Protein AF-A0A319EGL2-F1 (afdb_monomer_lite)

Organism: Aspergillus sclerotiicarbonarius (strain CBS 121057 / IBT 28362) (NCBI:txid1448318)

Structure (mmCIF, N/CA/C/O backbone):
data_AF-A0A319EGL2-F1
#
_entry.id   AF-A0A319EGL2-F1
#
loop_
_atom_site.group_PDB
_atom_site.id
_atom_site.type_symbol
_atom_site.label_atom_id
_atom_site.label_alt_id
_atom_site.label_comp_id
_atom_site.label_asym_id
_atom_site.label_entity_id
_atom_site.label_seq_id
_atom_site.pdbx_PDB_ins_code
_atom_site.Cartn_x
_atom_site.Cartn_y
_atom_site.Cartn_z
_atom_site.occupancy
_atom_site.B_iso_or_equiv
_atom_site.auth_seq_id
_atom_site.auth_comp_id
_atom_site.auth_asym_id
_atom_site.auth_atom_id
_atom_site.pdbx_PDB_model_num
ATOM 1 N N . MET A 1 1 ? 10.398 -60.959 14.772 1.00 33.94 1 MET A N 1
ATOM 2 C CA . MET A 1 1 ? 10.920 -59.575 14.802 1.00 33.94 1 MET A CA 1
ATOM 3 C C . MET A 1 1 ? 9.746 -58.640 14.529 1.00 33.94 1 MET A C 1
ATOM 5 O O . MET A 1 1 ? 9.179 -58.715 13.449 1.00 33.94 1 MET A O 1
ATOM 9 N N . ARG A 1 2 ? 9.284 -57.884 15.536 1.00 24.25 2 ARG A N 1
ATOM 10 C CA . ARG A 1 2 ? 8.195 -56.897 15.404 1.00 24.25 2 ARG A CA 1
ATOM 11 C C . ARG A 1 2 ? 8.783 -55.604 14.835 1.00 24.25 2 ARG A C 1
ATOM 13 O O . ARG A 1 2 ? 9.671 -55.041 15.464 1.00 24.25 2 ARG A O 1
ATOM 20 N N . PHE A 1 3 ? 8.282 -55.139 13.694 1.00 25.52 3 PHE A N 1
ATOM 21 C CA . PHE A 1 3 ? 8.515 -53.771 13.232 1.00 25.52 3 PHE A CA 1
ATOM 22 C C . PHE A 1 3 ? 7.457 -52.861 13.863 1.00 25.52 3 PHE A C 1
ATOM 24 O O . PHE A 1 3 ? 6.261 -53.028 13.631 1.00 25.52 3 PHE A O 1
ATOM 31 N N . LEU A 1 4 ? 7.908 -51.942 14.715 1.00 28.45 4 LEU A N 1
ATOM 32 C CA . LEU A 1 4 ? 7.110 -50.840 15.243 1.00 28.45 4 LEU A CA 1
ATOM 33 C C . LEU A 1 4 ? 6.986 -49.777 14.145 1.00 28.45 4 LEU A C 1
ATOM 35 O O . LEU A 1 4 ? 7.987 -49.204 13.721 1.00 28.45 4 LEU A O 1
ATOM 39 N N . PHE A 1 5 ? 5.762 -49.517 13.687 1.00 33.19 5 PHE A N 1
ATOM 40 C CA . PHE A 1 5 ? 5.456 -48.338 12.886 1.00 33.19 5 PHE A CA 1
ATOM 41 C C . PHE A 1 5 ? 5.464 -47.104 13.797 1.00 33.19 5 PHE A C 1
ATOM 43 O O . PHE A 1 5 ? 4.702 -47.023 14.760 1.00 33.19 5 PHE A O 1
ATOM 50 N N . ASN A 1 6 ? 6.326 -46.135 13.485 1.00 30.00 6 ASN A N 1
ATOM 51 C CA . ASN A 1 6 ? 6.310 -44.805 14.089 1.00 30.00 6 ASN A CA 1
ATOM 52 C C . ASN A 1 6 ? 5.008 -44.079 13.710 1.00 30.00 6 ASN A C 1
ATOM 54 O O . ASN A 1 6 ? 4.898 -43.502 12.631 1.00 30.00 6 ASN A O 1
ATOM 58 N N . HIS A 1 7 ? 4.030 -44.074 14.617 1.00 35.25 7 HIS A N 1
ATOM 59 C CA . HIS A 1 7 ? 2.759 -43.349 14.479 1.00 35.25 7 HIS A CA 1
ATOM 60 C C . HIS A 1 7 ? 2.811 -41.890 14.990 1.00 35.25 7 HIS A C 1
ATOM 62 O O . HIS A 1 7 ? 1.780 -41.226 15.089 1.00 35.25 7 HIS A O 1
ATOM 68 N N . HIS A 1 8 ? 3.989 -41.345 15.312 1.00 36.44 8 HIS A N 1
ATOM 69 C CA . HIS A 1 8 ? 4.094 -40.049 16.000 1.00 36.44 8 HIS A CA 1
ATOM 70 C C . HIS A 1 8 ? 4.098 -38.790 15.113 1.00 36.44 8 HIS A C 1
ATOM 72 O O . HIS A 1 8 ? 3.832 -37.709 15.629 1.00 36.44 8 HIS A O 1
ATOM 78 N N . SER A 1 9 ? 4.279 -38.886 13.791 1.00 41.06 9 SER A N 1
ATOM 79 C CA . SER A 1 9 ? 4.271 -37.692 12.915 1.00 41.06 9 SER A CA 1
ATOM 80 C C . SER A 1 9 ? 2.881 -37.262 12.416 1.00 41.06 9 SER A C 1
ATOM 82 O O . SER A 1 9 ? 2.727 -36.147 11.923 1.00 41.06 9 SER A O 1
ATOM 84 N N . SER A 1 10 ? 1.852 -38.107 12.556 1.00 42.75 10 SER A N 1
ATOM 85 C CA . SER A 1 10 ? 0.494 -37.809 12.065 1.00 42.75 10 SER A CA 1
ATOM 86 C C . SER A 1 10 ? -0.325 -36.959 13.043 1.00 42.75 10 SER A C 1
ATOM 88 O O . SER A 1 10 ? -1.085 -36.092 12.621 1.00 42.75 10 SER A O 1
ATOM 90 N N . HIS A 1 11 ? -0.170 -37.176 14.352 1.00 39.78 11 HIS A N 1
ATOM 91 C CA . HIS A 1 11 ? -0.970 -36.481 15.367 1.00 39.78 11 HIS A CA 1
ATOM 92 C C . HIS A 1 11 ? -0.535 -35.026 15.594 1.00 39.78 11 HIS A C 1
ATOM 94 O O . HIS A 1 11 ? -1.383 -34.180 15.862 1.00 39.78 11 HIS A O 1
ATOM 100 N N . HIS A 1 12 ? 0.757 -34.707 15.440 1.00 44.31 12 HIS A N 1
ATOM 101 C CA . HIS A 1 12 ? 1.245 -33.325 15.529 1.00 44.31 12 HIS A CA 1
ATOM 102 C C . HIS A 1 12 ? 0.768 -32.453 14.364 1.00 44.31 12 HIS A C 1
ATOM 104 O O . HIS A 1 12 ? 0.336 -31.330 14.597 1.00 44.31 12 HIS A O 1
ATOM 110 N N . ASN A 1 13 ? 0.761 -32.976 13.134 1.00 51.00 13 ASN A N 1
ATOM 111 C CA . ASN A 1 13 ? 0.233 -32.237 11.985 1.00 51.00 13 ASN A CA 1
ATOM 112 C C . ASN A 1 13 ? -1.286 -32.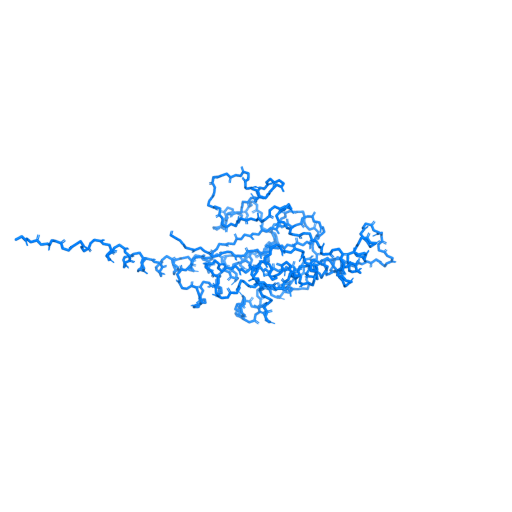029 12.076 1.00 51.00 13 ASN A C 1
ATOM 114 O O . ASN A 1 13 ? -1.765 -30.942 11.773 1.00 51.00 13 ASN A O 1
ATOM 118 N N . TYR A 1 14 ? -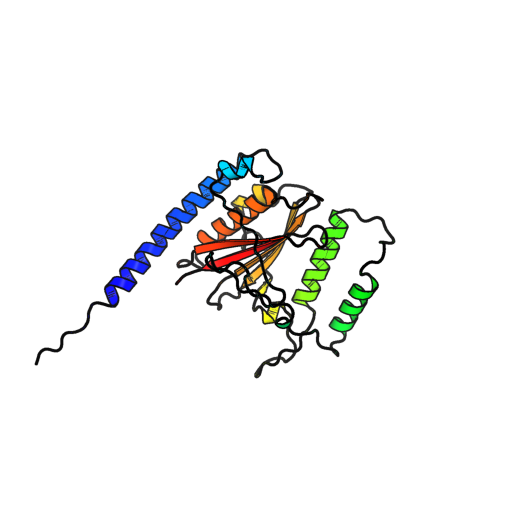2.034 -33.021 12.569 1.00 48.94 14 TYR A N 1
ATOM 119 C CA . TYR A 1 14 ? -3.488 -32.915 12.719 1.00 48.94 14 TYR A CA 1
ATOM 120 C C . TYR A 1 14 ? -3.904 -31.941 13.837 1.00 48.94 14 TYR A C 1
ATOM 122 O O . TYR A 1 14 ? -4.797 -31.119 13.652 1.00 48.94 14 TYR A O 1
ATOM 130 N N . ALA A 1 15 ? -3.219 -31.968 14.986 1.00 52.22 15 ALA A N 1
ATOM 131 C CA . ALA A 1 15 ? -3.468 -31.020 16.076 1.00 52.22 15 ALA A CA 1
ATOM 132 C C . ALA A 1 15 ? -3.125 -29.572 15.678 1.00 52.22 15 ALA A C 1
ATOM 134 O O . ALA A 1 15 ? -3.859 -28.650 16.025 1.00 52.22 15 ALA A O 1
ATOM 135 N N . ARG A 1 16 ? -2.050 -29.375 14.902 1.00 52.72 16 ARG A N 1
ATOM 136 C CA . ARG A 1 16 ? -1.651 -28.064 14.369 1.00 52.72 16 ARG A CA 1
ATOM 137 C C . ARG A 1 16 ? -2.665 -27.538 13.344 1.00 52.72 16 ARG A C 1
ATOM 139 O O . ARG A 1 16 ? -3.062 -26.383 13.419 1.00 52.72 16 ARG A O 1
ATOM 146 N N . GLN A 1 17 ? -3.172 -28.405 12.463 1.00 54.97 17 GLN A N 1
ATOM 147 C CA . GLN A 1 17 ? -4.228 -28.069 11.498 1.00 54.97 17 GLN A CA 1
ATOM 148 C C . GLN A 1 17 ? -5.568 -27.697 12.154 1.00 54.97 17 GLN A C 1
ATOM 150 O O . GLN A 1 17 ? -6.286 -26.866 11.610 1.00 54.97 17 GLN A O 1
ATOM 155 N N . LEU A 1 18 ? -5.897 -28.263 13.321 1.00 58.06 18 LEU A N 1
ATOM 156 C CA . LEU A 1 18 ? -7.094 -27.897 14.094 1.00 58.06 18 LEU A CA 1
ATOM 157 C C . LEU A 1 18 ? -6.925 -26.603 14.910 1.00 58.06 18 LEU A C 1
ATOM 159 O O . LEU A 1 18 ? -7.915 -25.934 15.199 1.00 58.06 18 LEU A O 1
ATOM 163 N N . GLN A 1 19 ? -5.691 -26.234 15.272 1.00 65.06 19 GLN A N 1
ATOM 164 C CA . GLN A 1 19 ? -5.402 -24.988 15.994 1.00 65.06 19 GLN A CA 1
ATOM 165 C C . GLN A 1 19 ? -5.474 -23.751 15.093 1.00 65.06 19 GLN A C 1
ATOM 167 O O . GLN A 1 19 ? -5.905 -22.699 15.556 1.00 65.06 19 GLN A O 1
ATOM 172 N N . ILE A 1 20 ? -5.104 -23.865 13.814 1.00 65.00 20 ILE A N 1
ATOM 173 C CA . ILE A 1 20 ? -5.068 -22.722 12.886 1.00 65.00 20 ILE A CA 1
ATOM 174 C C . ILE A 1 20 ? -6.451 -22.057 12.713 1.00 65.00 20 ILE A C 1
ATOM 176 O O . ILE A 1 20 ? -6.523 -20.840 12.884 1.00 65.00 20 ILE A O 1
ATOM 180 N N . PRO A 1 21 ? -7.563 -22.788 12.476 1.00 69.44 21 PRO A N 1
ATOM 181 C CA . PRO A 1 21 ? -8.900 -22.190 12.438 1.00 69.44 21 PRO A CA 1
ATOM 182 C C . PRO A 1 21 ? -9.284 -21.484 13.745 1.00 69.44 21 PRO A C 1
ATOM 184 O O . PRO A 1 21 ? -9.793 -20.372 13.717 1.00 69.44 21 PRO A O 1
ATOM 187 N N . GLN A 1 22 ? -8.962 -22.074 14.902 1.00 74.00 22 GLN A N 1
ATOM 188 C CA . GLN A 1 22 ? -9.278 -21.474 16.206 1.00 74.00 22 GLN A CA 1
ATOM 189 C C . GLN A 1 22 ? -8.488 -20.182 16.462 1.00 74.00 22 GLN A C 1
ATOM 191 O O . GLN A 1 22 ? -9.020 -19.218 17.016 1.00 74.00 22 GLN A O 1
ATOM 196 N N . VAL A 1 23 ? -7.214 -20.148 16.059 1.00 74.56 23 VAL A N 1
ATOM 197 C CA . VAL A 1 23 ? -6.380 -18.941 16.123 1.00 74.56 23 VAL A CA 1
ATOM 198 C C . VAL A 1 23 ? -6.919 -17.882 15.167 1.00 74.56 23 VAL A C 1
ATOM 200 O O . VAL A 1 23 ? -7.068 -16.730 15.570 1.00 74.56 23 VAL A O 1
ATOM 203 N N . ARG A 1 24 ? -7.273 -18.271 13.938 1.00 76.00 24 ARG A N 1
ATOM 204 C CA . ARG A 1 24 ? -7.859 -17.385 12.929 1.00 76.00 24 ARG A CA 1
ATOM 205 C C . ARG A 1 24 ? -9.143 -16.729 13.427 1.00 76.00 24 ARG A C 1
ATOM 207 O O . ARG A 1 24 ? -9.238 -15.509 13.366 1.00 76.00 24 ARG A O 1
ATOM 214 N N . ASP A 1 25 ? -10.076 -17.499 13.980 1.00 83.00 25 ASP A N 1
ATOM 215 C CA . ASP A 1 25 ? -11.341 -16.979 14.513 1.00 83.00 25 ASP A CA 1
ATOM 216 C C . ASP A 1 25 ? -11.106 -15.994 15.665 1.00 83.00 25 ASP A C 1
ATOM 218 O O . ASP A 1 25 ? -11.748 -14.945 15.753 1.00 83.00 25 ASP A O 1
ATOM 222 N N . LYS A 1 26 ? -10.136 -16.291 16.538 1.00 82.00 26 LYS A N 1
ATOM 223 C CA . LYS A 1 26 ? -9.755 -15.390 17.632 1.00 82.00 26 LYS A CA 1
ATOM 224 C C . LYS A 1 26 ? -9.146 -14.084 17.113 1.00 82.00 26 LYS A C 1
ATOM 226 O O . LYS A 1 26 ? -9.471 -13.019 17.638 1.00 82.00 26 LYS A O 1
ATOM 231 N N . VAL A 1 27 ? -8.280 -14.155 16.101 1.00 81.88 27 VAL A N 1
ATOM 232 C CA . VAL A 1 27 ? -7.685 -12.975 15.453 1.00 81.88 27 VAL A CA 1
ATOM 233 C C . VAL A 1 27 ? -8.768 -12.150 14.761 1.00 81.88 27 VAL A C 1
ATOM 235 O O . VAL A 1 27 ? -8.836 -10.947 14.985 1.00 81.88 27 VAL A O 1
ATOM 238 N N . LEU A 1 28 ? -9.657 -12.787 13.997 1.00 85.31 28 LEU A N 1
ATOM 239 C CA . LEU A 1 28 ? -10.793 -12.133 13.344 1.00 85.31 28 LEU A CA 1
ATOM 240 C C . LEU A 1 28 ? -11.686 -11.402 14.339 1.00 85.31 28 LEU A C 1
ATOM 242 O O . LEU A 1 28 ? -12.032 -10.243 14.119 1.00 85.31 28 LEU A O 1
ATOM 246 N N . LYS A 1 29 ? -12.026 -12.050 15.456 1.00 87.88 29 LYS A N 1
ATOM 247 C CA . LYS A 1 29 ? -12.799 -11.415 16.523 1.00 87.88 29 LYS A CA 1
ATOM 248 C C . LYS A 1 29 ? -12.088 -10.168 17.056 1.00 87.88 29 LYS A C 1
ATOM 250 O O . LYS A 1 29 ? -12.699 -9.108 17.126 1.00 87.88 29 LYS A O 1
ATOM 255 N N . SER A 1 30 ? -10.794 -10.277 17.360 1.00 86.06 30 SER A N 1
ATOM 256 C CA . SER A 1 30 ? -9.995 -9.148 17.851 1.00 86.06 30 SER A CA 1
ATOM 257 C C . SER A 1 30 ? -9.914 -8.002 16.838 1.00 86.06 30 SER A C 1
ATOM 259 O O . SER A 1 30 ? -9.957 -6.838 17.231 1.00 86.06 30 SER A O 1
ATOM 261 N N . LEU A 1 31 ? -9.786 -8.304 15.543 1.00 88.06 31 LEU A N 1
ATOM 262 C CA . LEU A 1 31 ? -9.725 -7.293 14.485 1.00 88.06 31 LEU A CA 1
ATOM 263 C C . LEU A 1 31 ? -11.058 -6.569 14.316 1.00 88.06 31 LEU A C 1
ATOM 265 O O . LEU A 1 31 ? -11.055 -5.346 14.217 1.00 88.06 31 LEU A O 1
ATOM 269 N N . ASN A 1 32 ? -12.177 -7.297 14.342 1.00 91.19 32 ASN A N 1
ATOM 270 C CA . ASN A 1 32 ? -13.513 -6.705 14.289 1.00 91.19 32 ASN A CA 1
ATOM 271 C C . ASN A 1 32 ? -13.774 -5.791 15.498 1.00 91.19 32 ASN A C 1
ATOM 273 O O . ASN A 1 32 ? -14.145 -4.635 15.321 1.00 91.19 32 ASN A O 1
ATOM 277 N N . GLU A 1 33 ? -13.466 -6.248 16.718 1.00 91.00 33 GLU A N 1
ATOM 278 C CA . GLU A 1 33 ? -13.575 -5.419 17.931 1.00 91.00 33 GLU A CA 1
ATOM 279 C C . GLU A 1 33 ? -12.703 -4.151 17.836 1.00 91.00 33 GLU A C 1
ATOM 281 O O . GLU A 1 33 ? -13.125 -3.056 18.208 1.00 91.00 33 GLU A O 1
ATOM 286 N N . THR A 1 34 ? -11.492 -4.276 17.286 1.00 89.44 34 THR A N 1
ATOM 287 C CA . THR A 1 34 ? -10.587 -3.137 17.067 1.00 89.44 34 THR A CA 1
ATOM 288 C C . THR A 1 34 ? -11.130 -2.171 16.017 1.00 89.44 34 THR A C 1
ATOM 290 O O . THR A 1 34 ? -11.031 -0.955 16.189 1.00 89.44 34 THR A O 1
ATOM 293 N N . PHE A 1 35 ? -11.713 -2.693 14.938 1.00 90.69 35 PHE A N 1
ATOM 294 C CA . PHE A 1 35 ? -12.330 -1.895 13.887 1.00 90.69 35 PHE A CA 1
ATOM 295 C C . PHE A 1 35 ? -13.491 -1.061 14.436 1.00 90.69 35 PHE A C 1
ATOM 297 O O . PHE A 1 35 ? -13.533 0.147 14.198 1.00 90.69 35 PHE A O 1
ATOM 304 N N . ASP A 1 36 ? -14.362 -1.654 15.253 1.00 91.31 36 ASP A N 1
ATOM 305 C CA . ASP A 1 36 ? -15.474 -0.947 15.897 1.00 91.31 36 ASP A CA 1
ATOM 306 C C . ASP A 1 36 ? -14.985 0.183 16.820 1.00 91.31 36 ASP A C 1
ATOM 308 O O . ASP A 1 36 ? -15.498 1.308 16.773 1.00 91.31 36 ASP A O 1
ATOM 312 N N . LEU A 1 37 ? -13.934 -0.069 17.610 1.00 89.38 37 LEU A N 1
ATOM 313 C CA . LEU A 1 37 ? -13.305 0.957 18.450 1.00 89.38 37 LEU A CA 1
ATOM 314 C C . LEU A 1 37 ? -12.757 2.117 17.607 1.00 89.38 37 LEU A C 1
ATOM 316 O O . LEU A 1 37 ? -13.033 3.286 17.892 1.00 89.38 37 LEU A O 1
ATOM 320 N N . VAL A 1 38 ? -12.040 1.804 16.529 1.00 88.00 38 VAL A N 1
ATOM 321 C CA . VAL A 1 38 ? -11.497 2.775 15.568 1.00 88.00 38 VAL A CA 1
ATOM 322 C C . VAL A 1 38 ? -12.604 3.578 14.865 1.00 88.00 38 VAL A C 1
ATOM 324 O O . VAL A 1 38 ? -12.431 4.768 14.577 1.00 88.00 38 VAL A O 1
ATOM 327 N N . MET A 1 39 ? -13.757 2.966 14.598 1.00 88.81 39 MET A N 1
ATOM 328 C CA . MET A 1 39 ? -14.923 3.642 14.024 1.00 88.81 39 MET A CA 1
ATOM 329 C C . MET A 1 39 ? -15.603 4.589 15.018 1.00 88.81 39 MET A C 1
ATOM 331 O O . MET A 1 39 ? -16.119 5.629 14.607 1.00 88.81 39 MET A O 1
ATOM 335 N N . SER A 1 40 ? -15.561 4.276 16.316 1.00 87.44 40 SER A N 1
ATOM 336 C CA . SER A 1 40 ? -16.095 5.142 17.378 1.00 87.44 40 SER A CA 1
ATOM 337 C C . SER A 1 40 ? -15.213 6.361 17.690 1.00 87.44 40 SER A C 1
ATOM 339 O O . SER A 1 40 ? -15.693 7.358 18.238 1.00 87.44 40 SER A O 1
ATOM 341 N N . CYS A 1 41 ? -13.930 6.300 17.321 1.00 84.25 41 CYS A N 1
ATOM 342 C CA . CYS A 1 41 ? -12.974 7.383 17.514 1.00 84.25 41 CYS A CA 1
ATOM 343 C C . CYS A 1 41 ? -13.298 8.583 16.605 1.00 84.25 41 CYS A C 1
ATOM 345 O O . CYS A 1 41 ? -13.571 8.435 15.408 1.00 84.25 41 CYS A O 1
ATOM 347 N N . LYS A 1 42 ? -13.270 9.784 17.195 1.00 81.25 42 LYS A N 1
ATOM 348 C CA . LYS A 1 42 ? -13.554 11.057 16.509 1.00 81.25 42 LYS A CA 1
ATOM 349 C C . LYS A 1 42 ? -12.297 11.779 16.029 1.00 81.25 42 LYS A C 1
ATOM 351 O O . LYS A 1 42 ? -12.421 12.764 15.305 1.00 81.25 42 LYS A O 1
ATOM 356 N N . ASP A 1 43 ? -11.127 11.317 16.449 1.00 82.12 43 ASP A N 1
ATOM 357 C CA . ASP A 1 43 ? -9.859 11.924 16.079 1.00 82.12 43 ASP A CA 1
ATOM 358 C C . ASP A 1 43 ? -9.540 11.668 14.600 1.00 82.12 43 ASP A C 1
ATOM 360 O O . ASP A 1 43 ? -10.020 10.716 13.980 1.00 82.12 43 ASP A O 1
ATOM 364 N N . VAL A 1 44 ? -8.754 12.567 14.012 1.00 79.50 44 VAL A N 1
ATOM 365 C CA . VAL A 1 44 ? -8.348 12.483 12.599 1.00 79.50 44 VAL A CA 1
ATOM 366 C C . VAL A 1 44 ? -7.091 11.624 12.453 1.00 79.50 44 VAL A C 1
ATOM 368 O O . VAL A 1 44 ? -6.980 10.833 11.513 1.00 79.50 44 VAL A O 1
ATOM 371 N N . CYS A 1 45 ? -6.191 11.729 13.427 1.00 78.62 45 CYS A N 1
ATOM 372 C CA . CYS A 1 45 ? -4.904 11.051 13.468 1.00 78.62 45 CYS A CA 1
ATOM 373 C C . CYS A 1 45 ? -4.880 10.035 14.607 1.00 78.62 45 CYS A C 1
ATOM 375 O O . CYS A 1 45 ? -5.506 10.227 15.646 1.00 78.62 45 CYS A O 1
ATOM 377 N N . PHE A 1 46 ? -4.089 8.992 14.425 1.00 76.62 46 PHE A N 1
ATOM 378 C CA . PHE A 1 46 ? -3.741 8.023 15.442 1.00 76.62 46 PHE A CA 1
ATOM 379 C C . PHE A 1 46 ? -2.479 8.510 16.176 1.00 76.62 46 PHE A C 1
ATOM 381 O O . PHE A 1 46 ? -1.414 8.649 15.573 1.00 76.62 46 PHE A O 1
ATOM 388 N N . ASP A 1 47 ? -2.595 8.815 17.470 1.00 73.62 47 ASP A N 1
ATOM 389 C CA . ASP A 1 47 ? -1.508 9.368 18.288 1.00 73.62 47 ASP A CA 1
ATOM 390 C C . ASP A 1 47 ? -1.229 8.541 19.556 1.00 73.62 47 ASP A C 1
ATOM 392 O O . ASP A 1 47 ? -1.861 7.516 19.811 1.00 73.62 47 ASP A O 1
ATOM 396 N N . THR A 1 48 ? -0.270 8.981 20.378 1.00 63.69 48 THR A N 1
ATOM 397 C CA . THR A 1 48 ? 0.131 8.292 21.617 1.00 63.69 48 THR A CA 1
ATOM 398 C C . THR A 1 48 ? -0.979 8.175 22.667 1.00 63.69 48 THR A C 1
ATOM 400 O O . THR A 1 48 ? -0.947 7.230 23.452 1.00 63.69 48 THR A O 1
ATOM 403 N N . LYS A 1 49 ? -1.965 9.083 22.692 1.00 67.06 49 LYS A N 1
ATOM 404 C CA . LYS A 1 49 ? -3.101 9.024 23.630 1.00 67.06 49 LYS A CA 1
ATOM 405 C C . LYS A 1 49 ? -4.147 8.010 23.181 1.00 67.06 49 LYS A C 1
ATOM 407 O O . LYS A 1 49 ? -4.768 7.354 24.010 1.00 67.06 49 LYS A O 1
ATOM 412 N N . ILE A 1 50 ? -4.336 7.880 21.873 1.00 64.88 50 ILE A N 1
ATOM 413 C CA . ILE A 1 50 ? -5.225 6.883 21.271 1.00 64.88 50 ILE A CA 1
ATOM 414 C C . ILE A 1 50 ? -4.581 5.488 21.336 1.00 64.88 50 ILE A C 1
ATOM 416 O O . ILE A 1 50 ? -5.258 4.510 21.658 1.00 64.88 50 ILE A O 1
ATOM 420 N N . ASN A 1 51 ? -3.261 5.414 21.131 1.00 64.50 51 ASN A N 1
ATOM 421 C CA . ASN A 1 51 ? -2.447 4.195 21.203 1.00 64.50 51 ASN A CA 1
ATOM 422 C C . ASN A 1 51 ? -2.633 3.413 22.509 1.00 64.50 51 ASN A C 1
ATOM 424 O O . ASN A 1 51 ? -2.616 2.190 22.494 1.00 64.50 51 ASN A O 1
ATOM 428 N N . SER A 1 52 ? -2.821 4.088 23.650 1.00 66.62 52 SER A N 1
ATOM 429 C CA . SER A 1 52 ? -2.979 3.385 24.932 1.00 66.62 52 SER A CA 1
ATOM 430 C C . SER A 1 52 ? -4.308 2.636 25.060 1.00 66.62 52 SER A C 1
ATOM 432 O O . SER A 1 52 ? -4.416 1.740 25.892 1.00 66.62 52 SER A O 1
ATOM 434 N N . ASN A 1 53 ? -5.317 3.013 24.269 1.00 73.31 53 ASN A N 1
ATOM 435 C CA . ASN A 1 53 ? -6.671 2.464 24.356 1.00 73.31 53 ASN A CA 1
ATOM 436 C C . ASN A 1 53 ? -6.993 1.482 23.226 1.00 73.31 53 ASN A C 1
ATOM 438 O O . ASN A 1 53 ? -7.957 0.725 23.338 1.00 73.31 53 ASN A O 1
ATOM 442 N N . LEU A 1 54 ? -6.218 1.500 22.140 1.00 77.75 54 LEU A N 1
ATOM 443 C CA . LEU A 1 54 ? -6.389 0.586 21.019 1.00 77.75 54 LEU A CA 1
ATOM 444 C C . LEU A 1 54 ? -5.380 -0.564 21.120 1.00 77.75 54 LEU A C 1
ATOM 446 O O . LEU A 1 54 ? -4.213 -0.327 21.419 1.00 77.75 54 LEU A O 1
ATOM 450 N N . PRO A 1 55 ? -5.779 -1.815 20.830 1.00 77.38 55 PRO A N 1
ATOM 451 C CA . PRO A 1 55 ? -4.875 -2.966 20.820 1.00 77.38 55 PRO A CA 1
ATOM 452 C C . PRO A 1 55 ? -4.004 -2.993 19.547 1.00 77.38 55 PRO A C 1
ATOM 454 O O . PRO A 1 55 ? -3.793 -4.041 18.943 1.00 77.38 55 PRO A O 1
ATOM 457 N N . ILE A 1 56 ? -3.526 -1.828 19.110 1.00 74.00 56 ILE A N 1
ATOM 458 C CA . ILE A 1 56 ? -2.714 -1.645 17.911 1.00 74.00 56 ILE A CA 1
ATOM 459 C C . ILE A 1 56 ? -1.329 -1.206 18.362 1.00 74.00 56 ILE A C 1
ATOM 461 O O . ILE A 1 56 ? -1.184 -0.264 19.135 1.00 74.00 56 ILE A O 1
ATOM 465 N N . LYS A 1 57 ? -0.305 -1.891 17.859 1.00 73.44 57 LYS A N 1
ATOM 466 C CA . LYS A 1 57 ? 1.090 -1.521 18.068 1.00 73.44 57 LYS A CA 1
ATOM 467 C C . LYS A 1 57 ? 1.690 -1.137 16.723 1.00 73.44 57 LYS A C 1
ATOM 469 O O . LYS A 1 57 ? 1.765 -1.975 15.830 1.00 73.44 57 LYS A O 1
ATOM 474 N N . CYS A 1 58 ? 2.108 0.117 16.597 1.00 70.69 58 CYS A N 1
ATOM 475 C CA . CYS A 1 58 ? 2.825 0.605 15.424 1.00 70.69 58 CYS A CA 1
ATOM 476 C C . CYS A 1 58 ? 4.323 0.643 15.730 1.00 70.69 58 CYS A C 1
ATOM 478 O O . CYS A 1 58 ? 4.733 1.200 16.749 1.00 70.69 58 CYS A O 1
ATOM 480 N N . GLU A 1 59 ? 5.129 0.059 14.851 1.00 68.88 59 GLU A N 1
ATOM 481 C CA . GLU A 1 59 ? 6.587 0.049 14.955 1.00 68.88 59 GLU A CA 1
ATOM 482 C C . GLU A 1 59 ? 7.183 0.612 13.667 1.00 68.88 59 GLU A C 1
ATOM 484 O O . GLU A 1 59 ? 6.685 0.348 12.571 1.00 68.88 59 GLU A O 1
ATOM 489 N N . GLU A 1 60 ? 8.232 1.421 13.800 1.00 69.88 60 GLU A N 1
ATOM 490 C CA . GLU A 1 60 ? 8.938 1.965 12.646 1.00 69.88 60 GLU A CA 1
ATOM 491 C C . GLU A 1 60 ? 9.769 0.863 11.982 1.00 69.88 60 GLU A C 1
ATOM 493 O O . GLU A 1 60 ? 10.610 0.225 12.619 1.00 69.88 60 GLU A O 1
ATOM 498 N N . LEU A 1 61 ? 9.558 0.658 10.681 1.00 69.94 61 LEU A N 1
ATOM 499 C CA . LEU A 1 61 ? 10.371 -0.256 9.891 1.00 69.94 61 LEU A CA 1
ATOM 500 C C . LEU A 1 61 ? 11.707 0.410 9.540 1.00 69.94 61 LEU A C 1
ATOM 502 O O . LEU A 1 61 ? 11.786 1.219 8.612 1.00 69.94 61 LEU A O 1
ATOM 506 N N . ARG A 1 62 ? 12.770 0.043 10.259 1.00 73.38 62 ARG A N 1
ATOM 507 C CA . ARG A 1 62 ? 14.125 0.555 10.019 1.00 73.38 62 ARG A CA 1
ATOM 508 C C . ARG A 1 62 ? 14.921 -0.391 9.130 1.00 73.38 62 ARG A C 1
ATOM 510 O O . ARG A 1 62 ? 15.165 -1.546 9.478 1.00 73.38 62 ARG A O 1
ATOM 517 N N . MET A 1 63 ? 15.365 0.131 7.992 1.00 72.38 63 MET A N 1
ATOM 518 C CA . MET A 1 63 ? 16.116 -0.621 6.991 1.00 72.38 63 MET A CA 1
ATOM 519 C C . MET A 1 63 ? 17.463 0.027 6.694 1.00 72.38 63 MET A C 1
ATOM 521 O O . MET A 1 63 ? 17.582 1.252 6.660 1.00 72.38 63 MET A O 1
ATOM 525 N N . SER A 1 64 ? 18.472 -0.792 6.421 1.00 76.25 64 SER A N 1
ATOM 526 C CA . SER A 1 64 ? 19.736 -0.339 5.852 1.00 76.25 64 SER A CA 1
ATOM 527 C C . SER A 1 64 ? 19.593 -0.041 4.351 1.00 76.25 64 SER A C 1
ATOM 529 O O . SER A 1 64 ? 18.666 -0.534 3.701 1.00 76.25 64 SER A O 1
ATOM 531 N N . PRO A 1 65 ? 20.526 0.727 3.752 1.00 71.06 65 PRO A N 1
ATOM 532 C CA . PRO A 1 65 ? 20.487 1.062 2.322 1.00 71.06 65 PRO A CA 1
ATOM 533 C C . PRO A 1 65 ? 20.427 -0.155 1.382 1.00 71.06 65 PRO A C 1
ATOM 535 O O . PRO A 1 65 ? 19.809 -0.101 0.323 1.00 71.06 65 PRO A O 1
ATOM 538 N N . ASN A 1 66 ? 21.025 -1.274 1.795 1.00 72.06 66 ASN A N 1
ATOM 539 C CA . ASN A 1 66 ? 21.029 -2.543 1.061 1.00 72.06 66 ASN A CA 1
ATOM 540 C C . ASN A 1 66 ? 19.747 -3.385 1.257 1.00 72.06 66 ASN A C 1
ATOM 542 O O . ASN A 1 66 ? 19.684 -4.507 0.766 1.00 72.06 66 ASN A O 1
ATOM 546 N N . GLY A 1 67 ? 18.735 -2.871 1.965 1.00 68.44 67 GLY A N 1
ATOM 547 C CA . GLY A 1 67 ? 17.438 -3.530 2.145 1.00 68.44 67 GLY A CA 1
ATOM 548 C C . GLY A 1 67 ? 17.315 -4.425 3.379 1.00 68.44 67 GLY A C 1
ATOM 549 O O . GLY A 1 67 ? 16.234 -4.937 3.641 1.00 68.44 67 GLY A O 1
ATOM 550 N N . SER A 1 68 ? 18.377 -4.606 4.166 1.00 75.50 68 SER A N 1
ATOM 551 C CA . SER A 1 68 ? 18.320 -5.444 5.370 1.00 75.50 68 SER A CA 1
ATOM 552 C C . SER A 1 68 ? 17.630 -4.736 6.544 1.00 75.50 68 SER A C 1
ATOM 554 O O . SER A 1 68 ? 17.687 -3.515 6.683 1.00 75.50 68 SER A O 1
ATOM 556 N N . HIS A 1 69 ? 16.988 -5.505 7.424 1.00 73.31 69 HIS A N 1
ATOM 557 C CA . HIS A 1 69 ? 16.375 -4.979 8.649 1.00 73.31 69 HIS A CA 1
ATOM 558 C C . HIS A 1 69 ? 17.450 -4.580 9.660 1.00 73.31 69 HIS A C 1
ATOM 560 O O . HIS A 1 69 ? 18.358 -5.362 9.941 1.00 73.31 69 HIS A O 1
ATOM 566 N N . LEU A 1 70 ? 17.343 -3.373 10.220 1.00 74.94 70 LEU A N 1
ATOM 567 C CA . LEU A 1 70 ? 18.266 -2.894 11.257 1.00 74.94 70 LEU A CA 1
ATOM 568 C C . LEU A 1 70 ? 17.902 -3.417 12.652 1.00 74.94 70 LEU A C 1
ATOM 570 O O . LEU A 1 70 ? 18.775 -3.517 13.512 1.00 74.94 70 LEU A O 1
ATOM 574 N N . ASP A 1 71 ? 16.636 -3.782 12.859 1.00 72.81 71 ASP A N 1
ATOM 575 C CA . ASP A 1 71 ? 16.128 -4.306 14.123 1.00 72.81 71 ASP A CA 1
ATOM 576 C C . ASP A 1 71 ? 15.865 -5.816 14.024 1.00 72.81 71 ASP A C 1
ATOM 578 O O . ASP A 1 71 ? 14.874 -6.235 13.427 1.00 72.81 71 ASP A O 1
ATOM 582 N N . PRO A 1 72 ? 16.711 -6.668 14.627 1.00 57.19 72 PRO A N 1
ATOM 583 C CA . PRO A 1 72 ? 16.548 -8.120 14.560 1.00 57.19 72 PRO A CA 1
ATOM 584 C C . PRO A 1 72 ? 15.479 -8.671 15.521 1.00 57.19 72 PRO A C 1
ATOM 586 O O . PRO A 1 72 ? 15.228 -9.873 15.529 1.00 57.19 72 PRO A O 1
ATOM 589 N N . SER A 1 73 ? 14.881 -7.835 16.381 1.00 51.88 73 SER A N 1
ATOM 590 C CA . SER A 1 73 ? 14.068 -8.284 17.524 1.00 51.88 73 SER A CA 1
ATOM 591 C C . SER A 1 73 ? 12.568 -8.425 17.253 1.00 51.88 73 SER A C 1
ATOM 593 O O . SER A 1 73 ? 11.790 -8.543 18.199 1.00 51.88 73 SER A O 1
ATOM 595 N N . LEU A 1 74 ? 12.139 -8.415 15.996 1.00 56.84 74 LEU A N 1
ATOM 596 C CA . LEU A 1 74 ? 10.738 -8.588 15.624 1.00 56.84 74 LEU A CA 1
ATOM 597 C C . LEU A 1 74 ? 10.633 -9.668 14.550 1.00 56.84 74 LEU A C 1
ATOM 599 O O . LEU A 1 74 ? 11.564 -9.834 13.761 1.00 56.84 74 LEU A O 1
ATOM 603 N N . PRO A 1 75 ? 9.534 -10.436 14.506 1.00 56.72 75 PRO A N 1
ATOM 604 C CA . PRO A 1 75 ? 9.302 -11.326 13.381 1.00 56.72 75 PRO A CA 1
ATOM 605 C C . PRO A 1 75 ? 9.335 -10.518 12.073 1.00 56.72 75 PRO A C 1
ATOM 607 O O . PRO A 1 75 ? 8.555 -9.590 11.873 1.00 56.72 75 PRO A O 1
ATOM 610 N N . ILE A 1 76 ? 10.289 -10.855 11.202 1.00 56.53 76 ILE A N 1
ATOM 611 C CA . ILE A 1 76 ? 10.464 -10.218 9.897 1.00 56.53 76 ILE A CA 1
ATOM 612 C C . ILE A 1 76 ? 9.407 -10.789 8.954 1.00 56.53 76 ILE A C 1
ATOM 614 O O . ILE A 1 76 ? 9.465 -11.948 8.547 1.00 56.53 76 ILE A O 1
ATOM 618 N N . PHE A 1 77 ? 8.424 -9.958 8.631 1.00 57.56 77 PHE A N 1
ATOM 619 C CA . PHE A 1 77 ? 7.268 -10.317 7.811 1.00 57.56 77 PHE A CA 1
ATOM 620 C C . PHE A 1 77 ? 7.461 -9.960 6.327 1.00 57.56 77 PHE A C 1
ATOM 622 O O . PHE A 1 77 ? 6.835 -10.507 5.427 1.00 57.56 77 PHE A O 1
ATOM 629 N N . PHE A 1 78 ? 8.371 -9.051 6.030 1.00 62.22 78 PHE A N 1
ATOM 630 C CA . PHE A 1 78 ? 8.615 -8.597 4.674 1.00 62.22 78 PHE A CA 1
ATOM 631 C C . PHE A 1 78 ? 10.114 -8.444 4.487 1.00 62.22 78 PHE A C 1
ATOM 633 O O . PHE A 1 78 ? 10.760 -7.826 5.327 1.00 62.22 78 PHE A O 1
ATOM 640 N N . ASP A 1 79 ? 10.661 -9.015 3.416 1.00 65.44 79 ASP A N 1
ATOM 641 C CA . ASP A 1 79 ? 12.082 -8.908 3.078 1.00 65.44 79 ASP A CA 1
ATOM 642 C C . ASP A 1 79 ? 12.227 -8.078 1.793 1.00 65.44 79 ASP A C 1
ATOM 644 O O . ASP A 1 79 ? 12.122 -8.612 0.683 1.00 65.44 79 ASP A O 1
ATOM 648 N N . PRO A 1 80 ? 12.312 -6.745 1.916 1.00 68.56 80 PRO A N 1
ATOM 649 C CA . PRO A 1 80 ? 12.398 -5.858 0.768 1.00 68.56 80 PRO A CA 1
ATOM 650 C C . PRO A 1 80 ? 13.685 -6.080 -0.019 1.00 68.56 80 PRO A C 1
ATOM 652 O O . PRO A 1 80 ? 14.778 -6.167 0.535 1.00 68.56 80 PRO A O 1
ATOM 655 N N . LEU A 1 81 ? 13.564 -6.026 -1.343 1.00 66.88 81 LEU A N 1
ATOM 656 C CA . LEU A 1 81 ? 14.723 -5.862 -2.208 1.00 66.88 81 LEU A CA 1
ATOM 657 C C . LEU A 1 81 ? 15.330 -4.479 -1.927 1.00 66.88 81 LEU A C 1
ATOM 659 O O . LEU A 1 81 ? 14.657 -3.457 -2.083 1.00 66.88 81 LEU A O 1
ATOM 663 N N . GLY A 1 82 ? 16.587 -4.442 -1.475 1.00 69.25 82 GLY A N 1
ATOM 664 C CA . GLY A 1 82 ? 17.359 -3.201 -1.397 1.00 69.25 82 GLY A CA 1
ATOM 665 C C . GLY A 1 82 ? 17.460 -2.518 -2.761 1.00 69.25 82 GLY A C 1
ATOM 666 O O . GLY A 1 82 ? 17.165 -3.134 -3.784 1.00 69.25 82 GLY A O 1
ATOM 667 N N . ALA A 1 83 ? 17.907 -1.259 -2.795 1.00 72.94 83 ALA A N 1
ATOM 668 C CA . ALA A 1 83 ? 18.002 -0.502 -4.049 1.00 72.94 83 ALA A CA 1
ATOM 669 C C . ALA A 1 83 ? 18.829 -1.242 -5.119 1.00 72.94 83 ALA A C 1
ATOM 671 O O . ALA A 1 83 ? 18.408 -1.327 -6.269 1.00 72.94 83 ALA A O 1
ATOM 672 N N . ASP A 1 84 ? 19.933 -1.872 -4.711 1.00 75.12 84 ASP A N 1
ATOM 673 C CA . ASP A 1 84 ? 20.804 -2.671 -5.585 1.00 75.12 84 ASP A CA 1
ATOM 674 C C . ASP A 1 84 ? 20.146 -3.972 -6.080 1.00 75.12 84 ASP A C 1
ATOM 676 O O . ASP 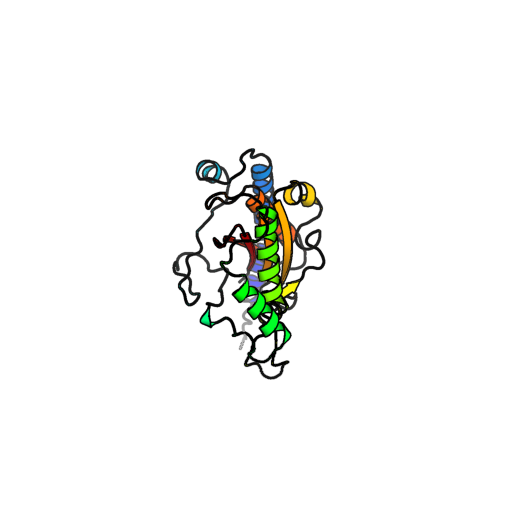A 1 84 ? 20.561 -4.551 -7.082 1.00 75.12 84 ASP A O 1
ATOM 680 N N . GLY A 1 85 ? 19.121 -4.447 -5.368 1.00 76.00 85 GLY A N 1
ATOM 681 C CA . GLY A 1 85 ? 18.331 -5.620 -5.733 1.00 76.00 85 GLY A CA 1
ATOM 682 C C . GLY A 1 85 ? 17.211 -5.315 -6.727 1.00 76.00 85 GLY A C 1
ATOM 683 O O . GLY A 1 85 ? 16.576 -6.247 -7.217 1.00 76.00 85 GLY A O 1
ATOM 684 N N . VAL A 1 86 ? 16.950 -4.037 -7.030 1.00 81.00 86 VAL A N 1
ATOM 685 C CA . VAL A 1 86 ? 15.973 -3.627 -8.042 1.00 81.00 86 VAL A CA 1
ATOM 686 C C . VAL A 1 86 ? 16.659 -3.622 -9.409 1.00 81.00 86 VAL A C 1
ATOM 688 O O . VAL A 1 86 ? 17.556 -2.806 -9.631 1.00 81.00 86 VAL A O 1
ATOM 691 N N . PRO A 1 87 ? 16.242 -4.476 -10.363 1.00 84.88 87 PRO A N 1
ATOM 692 C CA . PRO A 1 87 ? 16.900 -4.524 -11.660 1.00 84.88 87 PRO A CA 1
ATOM 693 C C . PRO A 1 87 ? 16.796 -3.175 -12.401 1.00 84.88 87 PRO A C 1
ATOM 695 O O . PRO A 1 87 ? 15.753 -2.497 -12.333 1.00 84.88 87 PRO A O 1
ATOM 698 N N . PRO A 1 88 ? 17.860 -2.748 -13.105 1.00 85.31 88 PRO A N 1
ATOM 699 C CA . PRO A 1 88 ? 17.893 -1.441 -13.742 1.00 85.31 88 PRO A CA 1
ATOM 700 C C . PRO A 1 88 ? 16.897 -1.365 -14.911 1.00 85.31 88 PRO A C 1
ATOM 702 O O . PRO A 1 88 ? 16.572 -2.390 -15.523 1.00 85.31 88 PRO A O 1
ATOM 705 N N . PRO A 1 89 ? 16.388 -0.164 -15.245 1.00 87.25 89 PRO A N 1
ATOM 706 C CA . PRO A 1 89 ? 15.616 0.031 -16.465 1.00 87.25 89 PRO A CA 1
ATOM 707 C C . PRO A 1 89 ? 16.419 -0.380 -17.702 1.00 87.25 89 PRO A C 1
ATOM 709 O O . PRO A 1 89 ? 17.614 -0.099 -17.790 1.00 87.25 89 PRO A O 1
ATOM 712 N N . HIS A 1 90 ? 15.767 -1.020 -18.673 1.00 85.62 90 HIS A N 1
ATOM 713 C CA . HIS A 1 90 ? 16.442 -1.454 -19.890 1.00 85.62 90 HIS A CA 1
ATOM 714 C C . HIS A 1 90 ? 16.866 -0.236 -20.740 1.00 85.62 90 HIS A C 1
ATOM 716 O O . HIS A 1 90 ? 16.005 0.573 -21.111 1.00 85.62 90 HIS A O 1
ATOM 722 N N . PRO A 1 91 ? 18.163 -0.086 -21.085 1.00 81.50 91 PRO A N 1
ATOM 723 C CA . PRO A 1 91 ? 18.691 1.117 -21.740 1.00 81.50 91 PRO A CA 1
ATOM 724 C C . PRO A 1 91 ? 18.112 1.418 -23.128 1.00 81.50 91 PRO A C 1
ATOM 726 O O . PRO A 1 91 ? 18.162 2.564 -23.562 1.00 81.50 91 PRO A O 1
ATOM 729 N N . THR A 1 92 ? 17.571 0.424 -23.836 1.00 83.44 92 THR A N 1
ATOM 730 C CA . THR A 1 92 ? 17.107 0.582 -25.228 1.00 83.44 92 THR A CA 1
ATOM 731 C C . THR A 1 92 ? 15.600 0.432 -25.404 1.00 83.44 92 THR A C 1
ATOM 733 O O . THR A 1 92 ? 15.110 0.518 -26.526 1.00 83.44 92 THR A O 1
ATOM 736 N N . HIS A 1 93 ? 14.843 0.215 -24.325 1.00 87.12 93 HIS A N 1
ATOM 737 C CA . HIS A 1 93 ? 13.386 0.156 -24.422 1.00 87.12 93 HIS A CA 1
ATOM 738 C C . HIS A 1 93 ? 12.814 1.569 -24.583 1.00 87.12 93 HIS A C 1
ATOM 740 O O . HIS A 1 93 ? 12.784 2.332 -23.618 1.00 87.12 93 HIS A O 1
ATOM 746 N N . THR A 1 94 ? 12.366 1.908 -25.796 1.00 88.50 94 THR A N 1
ATOM 747 C CA . THR A 1 94 ? 11.934 3.261 -26.189 1.00 88.50 94 THR A CA 1
ATOM 748 C C . THR A 1 94 ? 10.953 3.883 -25.199 1.00 88.50 94 THR A C 1
ATOM 750 O O . THR A 1 94 ? 11.260 4.923 -24.628 1.00 88.50 94 THR A O 1
ATOM 753 N N . GLU A 1 95 ? 9.844 3.202 -24.904 1.00 88.19 95 GLU A N 1
ATOM 754 C CA . GLU A 1 95 ? 8.802 3.705 -23.995 1.00 88.19 95 GLU A CA 1
ATOM 755 C C . GLU A 1 95 ? 9.338 3.943 -22.572 1.00 88.19 95 GLU A C 1
ATOM 757 O O . GLU A 1 95 ? 9.005 4.929 -21.925 1.00 88.19 95 GLU A O 1
ATOM 762 N N . THR A 1 96 ? 10.244 3.085 -22.086 1.00 88.62 96 THR A N 1
ATOM 763 C CA . THR A 1 96 ? 10.867 3.275 -20.764 1.00 88.62 96 THR A CA 1
ATOM 764 C C . THR A 1 96 ? 11.798 4.479 -20.753 1.00 88.62 96 THR A C 1
ATOM 766 O O . THR A 1 96 ? 11.797 5.235 -19.787 1.00 88.62 96 THR A O 1
ATOM 769 N N . GLN A 1 97 ? 12.582 4.679 -21.811 1.00 89.81 97 GLN A N 1
ATOM 770 C CA . GLN A 1 97 ? 13.489 5.822 -21.902 1.00 89.81 97 GLN A CA 1
ATOM 771 C C . GLN A 1 97 ? 12.730 7.144 -22.050 1.00 89.81 97 GLN A C 1
ATOM 773 O O . GLN A 1 97 ? 13.114 8.131 -21.428 1.00 89.81 97 GLN A O 1
ATOM 778 N N . GLU A 1 98 ? 11.643 7.168 -22.821 1.00 89.50 98 GLU A N 1
ATOM 779 C CA . GLU A 1 98 ? 10.771 8.339 -22.953 1.00 89.50 98 GLU A CA 1
ATOM 780 C C . GLU A 1 98 ? 10.146 8.721 -21.610 1.00 89.50 98 GLU A C 1
ATOM 782 O O . GLU A 1 98 ? 10.266 9.870 -21.186 1.00 89.50 98 GLU A O 1
ATOM 787 N N . HIS A 1 99 ? 9.581 7.745 -20.898 1.00 85.31 99 HIS A N 1
ATOM 788 C CA . HIS A 1 99 ? 8.941 7.972 -19.606 1.00 85.31 99 HIS A CA 1
ATOM 789 C C . HIS A 1 99 ? 9.946 8.435 -18.537 1.00 85.31 99 HIS A C 1
ATOM 791 O O . HIS A 1 99 ? 9.719 9.419 -17.838 1.00 85.31 99 HIS A O 1
ATOM 797 N N . LEU A 1 100 ? 11.116 7.790 -18.446 1.00 85.69 100 LEU A N 1
ATOM 798 C CA . LEU A 1 100 ? 12.175 8.213 -17.520 1.00 85.69 100 LEU A CA 1
ATOM 799 C C . LEU A 1 100 ? 12.730 9.596 -17.861 1.00 85.69 100 LEU A C 1
ATOM 801 O O . LEU A 1 100 ? 13.076 10.358 -16.960 1.00 85.69 100 LEU A O 1
ATOM 805 N N . LYS A 1 101 ? 12.842 9.930 -19.149 1.00 87.56 101 LYS A N 1
ATOM 806 C CA . LYS A 1 101 ? 13.260 11.264 -19.577 1.00 87.56 101 LYS A CA 1
ATOM 807 C C . LYS A 1 101 ? 12.241 12.311 -19.142 1.00 87.56 101 LYS A C 1
ATOM 809 O O . LYS A 1 101 ? 12.666 13.336 -18.623 1.00 87.56 101 LYS A O 1
ATOM 814 N N . GLN A 1 102 ? 10.947 12.045 -19.315 1.00 85.44 102 GLN A N 1
ATOM 815 C CA . GLN A 1 102 ? 9.886 12.945 -18.871 1.00 85.44 102 GLN A CA 1
ATOM 816 C C . GLN A 1 102 ? 9.951 13.170 -17.355 1.00 85.44 102 GLN A C 1
ATOM 818 O O . GLN A 1 102 ? 10.100 14.312 -16.927 1.00 85.44 102 GLN A O 1
ATOM 823 N N . ILE A 1 103 ? 9.993 12.090 -16.561 1.00 83.06 103 ILE A N 1
ATOM 824 C CA . ILE A 1 103 ? 10.136 12.174 -15.098 1.00 83.06 103 ILE A CA 1
ATOM 825 C C . ILE A 1 103 ? 11.356 13.018 -14.724 1.00 83.06 103 ILE A C 1
ATOM 827 O O . ILE A 1 103 ? 11.240 13.949 -13.941 1.00 83.06 103 ILE A O 1
ATOM 831 N N . ASN A 1 104 ? 12.529 12.734 -15.297 1.00 83.44 104 ASN A N 1
ATOM 832 C CA . ASN A 1 104 ? 13.759 13.459 -14.965 1.00 83.44 104 ASN A CA 1
ATOM 833 C C . ASN A 1 104 ? 13.739 14.934 -15.398 1.00 83.44 104 ASN A C 1
ATOM 835 O O . ASN A 1 104 ? 14.441 15.746 -14.801 1.00 83.44 104 ASN A O 1
ATOM 839 N N . GLN A 1 105 ? 12.994 15.282 -16.451 1.00 84.88 105 GLN A N 1
ATOM 840 C CA . GLN A 1 105 ? 12.841 16.666 -16.905 1.00 84.88 105 GLN A CA 1
ATOM 841 C C . GLN A 1 105 ? 11.910 17.465 -15.993 1.00 84.88 105 GLN A C 1
ATOM 843 O O . GLN A 1 105 ? 12.159 18.646 -15.765 1.00 84.88 105 GLN A O 1
ATOM 848 N N . GLU A 1 106 ? 10.861 16.825 -15.485 1.00 78.25 106 GLU A N 1
ATOM 849 C CA . GLU A 1 106 ? 9.863 17.429 -14.602 1.00 78.25 106 GLU A CA 1
ATOM 850 C C . GLU A 1 106 ? 10.323 17.430 -13.133 1.00 78.25 106 GLU A C 1
ATOM 852 O O . GLU A 1 106 ? 9.928 18.295 -12.350 1.00 78.25 106 GLU A O 1
ATOM 857 N N . TRP A 1 107 ? 11.211 16.506 -12.754 1.00 77.44 107 TRP A N 1
ATOM 858 C CA . TRP A 1 107 ? 11.672 16.347 -11.379 1.00 77.44 107 TRP A CA 1
ATOM 859 C C . TRP A 1 107 ? 12.354 17.607 -10.838 1.00 77.44 107 TRP A C 1
ATOM 861 O O . TRP A 1 107 ? 13.379 18.064 -11.349 1.00 77.44 107 TRP A O 1
ATOM 871 N N . GLY A 1 108 ? 11.806 18.147 -9.748 1.00 71.94 108 GLY A N 1
ATOM 872 C CA . GLY A 1 108 ? 12.338 19.334 -9.078 1.00 71.94 108 GLY A CA 1
ATOM 873 C C . GLY A 1 108 ? 12.105 20.651 -9.825 1.00 71.94 108 GLY A C 1
ATOM 874 O O . GLY A 1 108 ? 12.611 21.679 -9.378 1.00 71.94 108 GLY A O 1
ATOM 875 N N . GLN A 1 109 ? 11.359 20.644 -10.935 1.00 76.75 109 GLN A N 1
ATOM 876 C CA . GLN A 1 109 ? 10.880 21.873 -11.563 1.00 76.75 109 GLN A CA 1
ATOM 877 C C . GLN A 1 109 ? 9.708 22.445 -10.766 1.00 76.75 109 GLN A C 1
ATOM 879 O O . GLN A 1 109 ? 8.869 21.700 -10.259 1.00 76.75 109 GLN A O 1
ATOM 884 N N . GLU A 1 110 ? 9.624 23.775 -10.674 1.00 74.38 110 GLU A N 1
ATOM 885 C CA . GLU A 1 110 ? 8.413 24.393 -10.139 1.00 74.38 110 GLU A CA 1
ATOM 886 C C . GLU A 1 110 ? 7.256 24.204 -11.132 1.00 74.38 110 GLU A C 1
ATOM 888 O O . GLU A 1 110 ? 7.415 24.507 -12.322 1.00 74.38 110 GLU A O 1
ATOM 893 N N . PRO A 1 111 ? 6.088 23.726 -10.671 1.00 71.75 111 PRO A N 1
ATOM 894 C CA . PRO A 1 111 ? 4.918 23.587 -11.520 1.00 71.75 111 PRO A CA 1
ATOM 895 C C . PRO A 1 111 ? 4.562 24.917 -12.193 1.00 71.75 111 PRO A C 1
ATOM 897 O O . PRO A 1 111 ? 4.440 25.956 -11.544 1.00 71.75 111 PRO A O 1
ATOM 900 N N . THR A 1 112 ? 4.340 24.888 -13.508 1.00 75.50 112 THR A N 1
ATOM 901 C CA . THR A 1 112 ? 3.881 26.070 -14.264 1.00 75.50 112 THR A CA 1
ATOM 902 C C . THR A 1 112 ? 2.458 26.487 -13.889 1.00 75.50 112 THR A C 1
ATOM 904 O O . THR A 1 112 ? 2.077 27.645 -14.063 1.00 75.50 112 THR A O 1
ATOM 907 N N . ILE A 1 113 ? 1.676 25.550 -13.352 1.00 79.25 113 ILE A N 1
ATOM 908 C CA . ILE A 1 113 ? 0.334 25.756 -12.817 1.00 79.25 113 ILE A CA 1
ATOM 909 C C . ILE A 1 113 ? 0.381 25.430 -11.331 1.00 79.25 113 ILE A C 1
ATOM 911 O O . ILE A 1 113 ? 0.953 24.423 -10.929 1.00 79.25 113 ILE A O 1
ATOM 915 N N . LYS A 1 114 ? -0.258 26.265 -10.508 1.00 79.25 114 LYS A N 1
ATOM 916 C CA . LYS A 1 114 ? -0.414 25.974 -9.084 1.00 79.25 114 LYS A CA 1
ATOM 917 C C . LYS A 1 114 ? -1.344 24.771 -8.911 1.00 79.25 114 LYS A C 1
ATOM 919 O O . LYS A 1 114 ? -2.560 24.925 -9.013 1.00 79.25 114 LYS A O 1
ATOM 924 N N . LEU A 1 115 ? -0.756 23.609 -8.658 1.00 78.38 115 LEU A N 1
ATOM 925 C CA . LEU A 1 115 ? -1.466 22.368 -8.378 1.00 78.38 115 LEU A CA 1
ATOM 926 C C . LEU A 1 115 ? -2.097 22.406 -6.982 1.00 78.38 115 LEU A C 1
ATOM 928 O O . LEU A 1 115 ? -1.624 23.101 -6.073 1.00 78.38 115 LEU A O 1
ATOM 932 N N . THR A 1 116 ? -3.215 21.700 -6.816 1.00 81.50 116 THR A N 1
ATOM 933 C CA . THR A 1 116 ? -3.700 21.361 -5.479 1.00 81.50 116 THR A CA 1
ATOM 934 C C . THR A 1 116 ? -2.893 20.188 -4.927 1.00 81.50 116 THR A C 1
ATOM 936 O O . THR A 1 116 ? -2.232 19.471 -5.669 1.00 81.50 116 THR A O 1
ATOM 939 N N . LEU A 1 117 ? -2.978 19.960 -3.618 1.00 76.19 117 LEU A N 1
ATOM 940 C CA . LEU A 1 117 ? -2.331 18.804 -2.993 1.00 76.19 117 LEU A CA 1
ATOM 941 C C . LEU A 1 117 ? -2.812 17.467 -3.546 1.00 76.19 117 LEU A C 1
ATOM 943 O O . LEU A 1 117 ? -2.022 16.553 -3.747 1.00 76.19 117 LEU A O 1
ATOM 947 N N . GLY A 1 118 ? -4.112 17.376 -3.829 1.00 77.06 118 GLY A N 1
ATOM 948 C CA . GLY A 1 118 ? -4.676 16.194 -4.465 1.00 77.06 118 GLY A CA 1
ATOM 949 C C . GLY A 1 118 ? -4.071 15.947 -5.842 1.00 77.06 118 GLY A C 1
ATOM 950 O O . GLY A 1 118 ? -3.754 14.803 -6.144 1.00 77.06 118 GLY A O 1
ATOM 951 N N . ASP A 1 119 ? -3.850 17.001 -6.635 1.00 79.56 119 ASP A N 1
ATOM 952 C CA . ASP A 1 119 ? -3.219 16.877 -7.954 1.00 79.56 119 ASP A CA 1
ATOM 953 C C . ASP A 1 119 ? -1.758 16.412 -7.824 1.00 79.56 119 ASP A C 1
ATOM 955 O O . ASP A 1 119 ? -1.356 15.475 -8.503 1.00 79.56 119 ASP A O 1
ATOM 959 N N . GLU A 1 120 ? -0.985 16.984 -6.892 1.00 78.69 120 GLU A N 1
ATOM 960 C CA . GLU A 1 120 ? 0.410 16.579 -6.637 1.00 78.69 120 GLU A CA 1
ATOM 961 C C . GLU A 1 120 ? 0.511 15.105 -6.200 1.00 78.69 120 GLU A C 1
ATOM 963 O O . GLU A 1 120 ? 1.337 14.347 -6.717 1.00 78.69 120 GLU A O 1
ATOM 968 N N . ALA A 1 121 ? -0.351 14.670 -5.275 1.00 76.50 121 ALA A N 1
ATOM 969 C CA . ALA A 1 121 ? -0.402 13.280 -4.825 1.00 76.50 121 ALA A CA 1
ATOM 970 C C . ALA A 1 121 ? -0.850 12.327 -5.949 1.00 76.50 121 ALA A C 1
ATOM 972 O O . ALA A 1 121 ? -0.342 11.206 -6.056 1.00 76.50 121 ALA A O 1
ATOM 973 N N . TYR A 1 122 ? -1.783 12.772 -6.798 1.00 79.25 122 TYR A N 1
ATOM 974 C CA . TYR A 1 122 ? -2.272 12.017 -7.950 1.00 79.25 122 TYR A CA 1
ATOM 975 C C . TYR A 1 122 ? -1.196 11.850 -9.034 1.00 79.25 122 TYR A C 1
ATOM 977 O O . TYR A 1 122 ? -1.009 10.757 -9.571 1.00 79.25 122 TYR A O 1
ATOM 985 N N . ASP A 1 123 ? -0.439 12.899 -9.330 1.00 79.75 123 ASP A N 1
ATOM 986 C CA . ASP A 1 123 ? 0.651 12.821 -10.301 1.00 79.75 123 ASP A CA 1
ATOM 987 C C . ASP A 1 123 ? 1.765 11.894 -9.795 1.00 79.75 123 ASP A C 1
ATOM 989 O O . ASP A 1 123 ? 2.291 11.063 -10.545 1.00 79.75 123 ASP A O 1
ATOM 993 N N . LEU A 1 124 ? 2.081 11.954 -8.496 1.00 78.75 124 LEU A N 1
ATOM 994 C CA . LEU A 1 124 ? 3.078 11.075 -7.892 1.00 78.75 124 LEU A CA 1
ATOM 995 C C . LEU A 1 124 ? 2.659 9.601 -7.926 1.00 78.75 124 LEU A C 1
ATOM 997 O O . LEU A 1 124 ? 3.455 8.752 -8.338 1.00 78.75 124 LEU A O 1
ATOM 1001 N N . ILE A 1 125 ? 1.437 9.273 -7.488 1.00 78.19 125 ILE A N 1
ATOM 1002 C CA . ILE A 1 125 ? 0.967 7.878 -7.455 1.00 78.19 125 ILE A CA 1
ATOM 1003 C C . ILE A 1 125 ? 0.946 7.282 -8.862 1.00 78.19 125 ILE A C 1
ATOM 1005 O O . ILE A 1 125 ? 1.377 6.143 -9.046 1.00 78.19 125 ILE A O 1
ATOM 1009 N N . TYR A 1 126 ? 0.520 8.072 -9.852 1.00 81.19 126 TYR A N 1
ATOM 1010 C CA . TYR A 1 126 ? 0.458 7.662 -11.246 1.00 81.19 126 TYR A CA 1
ATOM 1011 C C . TYR A 1 126 ? 1.864 7.404 -11.793 1.00 81.19 126 TYR A C 1
ATOM 1013 O O . TYR A 1 126 ? 2.119 6.364 -12.398 1.00 81.19 126 TYR A O 1
ATOM 1021 N N . THR A 1 127 ? 2.810 8.294 -11.486 1.00 82.19 127 THR A N 1
ATOM 1022 C CA . THR A 1 127 ? 4.219 8.141 -11.867 1.00 82.19 127 THR A CA 1
ATOM 1023 C C . THR A 1 127 ? 4.836 6.875 -11.265 1.00 82.19 127 THR A C 1
ATOM 1025 O O . THR A 1 127 ? 5.498 6.101 -11.962 1.00 82.19 127 THR A O 1
ATOM 1028 N N . ILE A 1 128 ? 4.613 6.621 -9.970 1.00 82.12 128 ILE A N 1
ATOM 1029 C CA . ILE A 1 128 ? 5.103 5.408 -9.298 1.00 82.12 128 ILE A CA 1
ATOM 1030 C C . ILE A 1 128 ? 4.478 4.160 -9.929 1.00 82.12 128 ILE A C 1
ATOM 1032 O O . ILE A 1 128 ? 5.189 3.185 -10.197 1.00 82.12 128 ILE A O 1
ATOM 1036 N N . GLU A 1 129 ? 3.167 4.179 -10.171 1.00 82.44 129 GLU A N 1
ATOM 1037 C CA . GLU A 1 129 ? 2.452 3.066 -10.787 1.00 82.44 129 GLU A CA 1
ATOM 1038 C C . GLU A 1 129 ? 2.978 2.767 -12.193 1.00 82.44 129 GLU A C 1
ATOM 1040 O O . GLU A 1 129 ? 3.273 1.607 -12.492 1.00 82.44 129 GLU A O 1
ATOM 1045 N N . ASP A 1 130 ? 3.148 3.777 -13.042 1.00 82.75 130 ASP A N 1
ATOM 1046 C CA . ASP A 1 130 ? 3.638 3.583 -14.404 1.00 82.75 130 ASP A CA 1
ATOM 1047 C C . ASP A 1 130 ? 5.075 3.051 -14.411 1.00 82.75 130 ASP A C 1
ATOM 1049 O O . ASP A 1 130 ? 5.373 2.076 -15.111 1.00 82.75 130 ASP A O 1
ATOM 1053 N N . VAL A 1 131 ? 5.957 3.563 -13.548 1.00 85.44 131 VAL A N 1
ATOM 1054 C CA . VAL A 1 131 ? 7.313 3.007 -13.395 1.00 85.44 131 VAL A CA 1
ATOM 1055 C C . VAL A 1 131 ? 7.283 1.556 -12.906 1.00 85.44 131 VAL A C 1
ATOM 1057 O O . VAL A 1 131 ? 8.119 0.738 -13.309 1.00 85.44 131 VAL A O 1
ATOM 1060 N N . PHE A 1 132 ? 6.338 1.203 -12.040 1.00 85.25 132 PHE A N 1
ATOM 1061 C CA . PHE A 1 132 ? 6.202 -0.155 -11.525 1.00 85.25 132 PHE A CA 1
ATOM 1062 C C . PHE A 1 132 ? 5.632 -1.127 -12.572 1.00 85.25 132 PHE A C 1
ATOM 1064 O O . PHE A 1 132 ? 6.099 -2.268 -12.697 1.00 85.25 132 PHE A O 1
ATOM 1071 N N . ARG A 1 133 ? 4.639 -0.680 -13.345 1.00 85.12 133 ARG A N 1
ATOM 1072 C CA . ARG A 1 133 ? 3.841 -1.494 -14.269 1.00 85.12 133 ARG A CA 1
ATOM 1073 C C . ARG A 1 133 ? 4.434 -1.571 -15.673 1.00 85.12 133 ARG A C 1
ATOM 1075 O O . ARG A 1 133 ? 4.427 -2.661 -16.250 1.00 85.12 133 ARG A O 1
ATOM 1082 N N . VAL A 1 134 ? 4.938 -0.455 -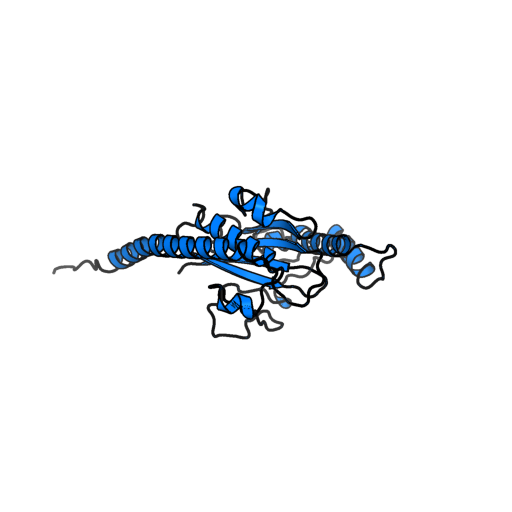16.197 1.00 84.31 134 VAL A N 1
ATOM 1083 C CA . VAL A 1 134 ? 5.305 -0.268 -17.611 1.00 84.31 134 VAL A CA 1
ATOM 1084 C C . VAL A 1 134 ? 6.813 -0.367 -17.824 1.00 84.31 134 VAL A C 1
ATOM 1086 O O . VAL A 1 134 ? 7.254 -1.085 -18.724 1.00 84.31 134 VAL A O 1
ATOM 1089 N N . CYS A 1 135 ? 7.623 0.292 -16.984 1.00 87.88 135 CYS A N 1
ATOM 1090 C CA . CYS A 1 135 ? 9.070 0.368 -17.209 1.00 87.88 135 CYS A CA 1
ATOM 1091 C C . CYS A 1 135 ? 9.735 -1.015 -17.213 1.00 87.88 135 CYS A C 1
ATOM 1093 O O . CYS A 1 135 ? 9.768 -1.721 -16.197 1.00 87.88 135 CYS A O 1
ATOM 1095 N N . ARG A 1 136 ? 10.304 -1.382 -18.366 1.00 89.88 136 ARG A N 1
ATOM 1096 C CA . ARG A 1 136 ? 10.959 -2.671 -18.591 1.00 89.88 136 ARG A CA 1
ATOM 1097 C C . ARG A 1 136 ? 12.324 -2.696 -17.935 1.00 89.88 136 ARG A C 1
ATOM 1099 O O . ARG A 1 136 ? 13.081 -1.728 -18.017 1.00 89.88 136 ARG A O 1
ATOM 1106 N N . ARG A 1 137 ? 12.630 -3.812 -17.285 1.00 87.25 137 ARG A N 1
ATOM 1107 C CA . ARG A 1 137 ? 13.869 -4.042 -16.553 1.00 87.25 137 ARG A CA 1
ATOM 1108 C C . ARG A 1 137 ? 14.676 -5.146 -17.207 1.00 87.25 137 ARG A C 1
ATOM 1110 O O . ARG A 1 137 ? 14.101 -6.088 -17.747 1.00 87.25 137 ARG A O 1
ATOM 1117 N N . ASP A 1 138 ? 15.991 -5.010 -17.124 1.00 81.56 138 ASP A N 1
ATOM 1118 C CA . ASP A 1 138 ? 16.919 -6.051 -17.550 1.00 81.56 138 ASP A CA 1
ATOM 1119 C C . ASP A 1 138 ? 16.979 -7.132 -16.467 1.00 81.56 138 ASP A C 1
ATOM 1121 O O . ASP A 1 138 ? 17.445 -6.883 -15.352 1.00 81.56 138 ASP A O 1
ATOM 1125 N N . VAL A 1 139 ? 16.427 -8.310 -16.755 1.00 73.81 139 VAL A N 1
ATOM 1126 C CA . VAL A 1 139 ? 16.421 -9.435 -15.819 1.00 73.81 139 VAL A CA 1
ATOM 1127 C C . VAL A 1 139 ? 17.209 -10.605 -16.386 1.00 73.81 139 VAL A C 1
ATOM 1129 O O . VAL A 1 139 ? 16.892 -11.158 -17.436 1.00 73.81 139 VAL A O 1
ATOM 1132 N N . SER A 1 140 ? 18.210 -11.051 -15.631 1.00 62.81 140 SER A N 1
ATOM 1133 C CA . SER A 1 140 ? 19.026 -12.227 -15.946 1.00 62.81 140 SER A CA 1
ATOM 1134 C C . SER A 1 140 ? 18.254 -13.535 -15.705 1.00 62.81 140 SER A C 1
ATOM 1136 O O . SER A 1 140 ? 18.615 -14.312 -14.822 1.00 62.81 140 SER A O 1
ATOM 1138 N N . LEU A 1 141 ? 17.158 -13.789 -16.427 1.00 57.09 141 LEU A N 1
ATOM 1139 C CA . LEU A 1 141 ? 16.317 -14.977 -16.219 1.00 57.09 141 LEU A CA 1
ATOM 1140 C C . LEU A 1 141 ? 16.139 -15.808 -17.502 1.00 57.09 141 LEU A C 1
ATOM 1142 O O . LEU A 1 141 ? 15.301 -15.482 -18.339 1.00 57.09 141 LEU A O 1
ATOM 1146 N N . PRO A 1 142 ? 16.852 -16.942 -17.639 1.00 51.44 142 PRO A N 1
ATOM 1147 C CA . PRO A 1 142 ? 16.481 -18.006 -18.567 1.00 51.44 142 PRO A CA 1
ATOM 1148 C C . PRO A 1 142 ? 15.532 -19.034 -17.902 1.00 51.44 142 PRO A C 1
ATOM 1150 O O . PRO A 1 142 ? 15.769 -19.394 -16.746 1.00 51.44 142 PRO A O 1
ATOM 1153 N N . PRO A 1 143 ? 14.528 -19.606 -18.607 1.00 51.22 143 PRO A N 1
ATOM 1154 C CA . PRO A 1 143 ? 13.984 -19.230 -19.912 1.00 51.22 143 PRO A CA 1
ATOM 1155 C C . PRO A 1 143 ? 12.750 -18.321 -19.743 1.00 51.22 143 PRO A C 1
ATOM 1157 O O . PRO A 1 143 ? 11.741 -18.729 -19.168 1.00 51.22 143 PRO A O 1
ATOM 1160 N N . GLY A 1 144 ? 12.813 -17.093 -20.255 1.00 56.69 144 GLY A N 1
ATOM 1161 C CA . GLY A 1 144 ? 11.712 -16.131 -20.199 1.00 56.69 144 GLY A CA 1
ATOM 1162 C C . GLY A 1 144 ? 11.968 -14.909 -21.076 1.00 56.69 144 GLY A C 1
ATOM 1163 O O . GLY A 1 144 ? 13.060 -14.752 -21.620 1.00 56.69 144 GLY A O 1
ATOM 1164 N N . ASP A 1 145 ? 10.941 -14.071 -21.228 1.00 58.62 145 ASP A N 1
ATOM 1165 C CA . ASP A 1 145 ? 11.059 -12.754 -21.859 1.00 58.62 145 ASP A CA 1
ATOM 1166 C C . ASP A 1 145 ? 12.127 -11.942 -21.096 1.00 58.62 145 ASP A C 1
ATOM 1168 O O . ASP A 1 145 ? 11.976 -11.759 -19.882 1.00 58.62 145 ASP A O 1
ATOM 1172 N N . PRO A 1 146 ? 13.221 -11.499 -21.746 1.00 65.06 146 PRO A N 1
ATOM 1173 C CA . PRO A 1 146 ? 14.330 -10.820 -21.070 1.00 65.06 146 PRO A CA 1
ATOM 1174 C C . PRO A 1 146 ? 13.935 -9.456 -20.484 1.00 65.06 146 PRO A C 1
ATOM 1176 O O . PRO A 1 146 ? 14.718 -8.855 -19.751 1.00 65.06 146 PRO A O 1
ATOM 1179 N N . LEU A 1 147 ? 12.727 -8.965 -20.799 1.00 73.81 147 LEU A N 1
ATOM 1180 C CA . LEU A 1 147 ? 12.235 -7.643 -20.432 1.00 73.81 147 LEU A CA 1
ATOM 1181 C C . LEU A 1 147 ? 10.909 -7.710 -19.674 1.00 73.81 147 LEU A C 1
ATOM 1183 O O . LEU A 1 147 ? 9.816 -7.696 -20.249 1.00 73.81 147 LEU A O 1
ATOM 1187 N N . ILE A 1 148 ? 10.990 -7.667 -18.348 1.00 85.56 148 ILE A N 1
ATOM 1188 C CA . ILE A 1 148 ? 9.805 -7.637 -17.483 1.00 85.56 148 ILE A CA 1
ATOM 1189 C C . ILE A 1 148 ? 9.709 -6.319 -16.723 1.00 85.56 148 ILE A C 1
ATOM 1191 O O . ILE A 1 148 ? 10.717 -5.679 -16.436 1.00 85.56 148 ILE A O 1
ATOM 1195 N N . SER A 1 149 ? 8.492 -5.896 -16.386 1.00 87.38 149 SER A N 1
ATOM 1196 C CA . SER A 1 149 ? 8.302 -4.781 -15.455 1.00 87.38 149 SER A CA 1
ATOM 1197 C C . SER A 1 149 ? 8.527 -5.213 -14.007 1.00 87.38 149 SER A C 1
ATOM 1199 O O . SER A 1 149 ? 8.535 -6.410 -13.701 1.00 87.38 149 SER A O 1
ATOM 1201 N N . LEU A 1 150 ? 8.679 -4.249 -13.093 1.00 85.25 150 LEU A N 1
ATOM 1202 C CA . LEU A 1 150 ? 8.817 -4.553 -11.664 1.00 85.25 150 LEU A CA 1
ATOM 1203 C C . LEU A 1 150 ? 7.591 -5.284 -11.114 1.00 85.25 150 LEU A C 1
ATOM 1205 O O . LEU A 1 150 ? 7.752 -6.209 -10.325 1.00 85.25 150 LEU A O 1
ATOM 1209 N N . MET A 1 151 ? 6.388 -4.954 -11.588 1.00 84.94 151 MET A N 1
ATOM 1210 C CA . MET A 1 151 ? 5.164 -5.683 -11.249 1.00 84.94 151 MET A CA 1
ATOM 1211 C C . MET A 1 151 ? 5.263 -7.172 -11.600 1.00 84.94 151 MET A C 1
ATOM 1213 O O . MET A 1 151 ? 4.932 -8.034 -10.783 1.00 84.94 151 MET A O 1
ATOM 1217 N N . HIS A 1 152 ? 5.765 -7.490 -12.795 1.00 82.44 152 HIS A N 1
ATOM 1218 C CA . HIS A 1 152 ? 5.964 -8.874 -13.223 1.00 82.44 152 HIS A CA 1
ATOM 1219 C C . HIS A 1 152 ? 7.102 -9.556 -12.460 1.00 82.44 152 HIS A C 1
ATOM 1221 O O . HIS A 1 152 ? 6.958 -10.716 -12.073 1.00 82.44 152 HIS A O 1
ATOM 1227 N N . HIS A 1 153 ? 8.195 -8.837 -12.194 1.00 81.56 153 HIS A N 1
ATOM 1228 C CA . HIS A 1 153 ? 9.318 -9.333 -11.400 1.00 81.56 153 HIS A CA 1
ATOM 1229 C C . HIS A 1 153 ? 8.894 -9.688 -9.967 1.00 81.56 153 HIS A C 1
ATOM 1231 O O . HIS A 1 153 ? 9.189 -10.780 -9.484 1.00 81.56 153 HIS A O 1
ATOM 1237 N N . ALA A 1 154 ? 8.103 -8.818 -9.334 1.00 79.56 154 ALA A N 1
ATOM 1238 C CA . ALA A 1 154 ? 7.485 -9.033 -8.026 1.00 79.56 154 ALA A CA 1
ATOM 1239 C C . ALA A 1 154 ? 6.339 -10.063 -8.056 1.00 79.56 154 ALA A C 1
ATOM 1241 O O . ALA A 1 154 ? 5.798 -10.427 -7.012 1.00 79.56 154 ALA A O 1
ATOM 1242 N N . LYS A 1 155 ? 5.968 -10.559 -9.247 1.00 81.19 155 LYS A N 1
ATOM 1243 C CA . LYS A 1 155 ? 4.875 -11.514 -9.481 1.00 81.19 155 LYS A CA 1
ATOM 1244 C C . LYS A 1 155 ? 3.531 -11.025 -8.928 1.00 81.19 155 LYS A C 1
ATOM 1246 O O . LYS A 1 155 ? 2.716 -11.815 -8.437 1.00 81.19 155 LYS A O 1
ATOM 1251 N N . TRP A 1 156 ? 3.299 -9.724 -9.026 1.00 84.56 156 TRP A N 1
ATOM 1252 C CA . TRP A 1 156 ? 2.040 -9.088 -8.670 1.00 84.56 156 TRP A CA 1
ATOM 1253 C C . TRP A 1 156 ? 1.130 -8.964 -9.886 1.00 84.56 156 TRP A C 1
ATOM 1255 O O . TRP A 1 156 ? 1.568 -8.996 -11.039 1.00 84.56 156 TRP A O 1
ATOM 1265 N N . VAL A 1 157 ? -0.163 -8.874 -9.614 1.00 86.31 157 VAL A N 1
ATOM 1266 C CA . VAL A 1 157 ? -1.201 -8.548 -10.588 1.00 86.31 157 VAL A CA 1
ATOM 1267 C C . VAL A 1 157 ? -2.024 -7.399 -10.035 1.00 86.31 157 VAL A C 1
ATOM 1269 O O . VAL A 1 157 ? -2.286 -7.354 -8.831 1.00 86.31 157 VAL A O 1
ATOM 1272 N N . ALA A 1 158 ? -2.404 -6.470 -10.908 1.00 84.44 158 ALA A N 1
ATOM 1273 C CA . ALA A 1 158 ? -3.391 -5.461 -10.558 1.00 84.44 158 ALA A CA 1
ATOM 1274 C C . ALA A 1 158 ? -4.694 -6.157 -10.141 1.00 84.44 158 ALA A C 1
ATOM 1276 O O . ALA A 1 158 ? -5.054 -7.203 -10.687 1.00 84.44 158 ALA A O 1
ATOM 1277 N N . SER A 1 159 ? -5.352 -5.615 -9.124 1.00 83.69 159 SER A N 1
ATOM 1278 C CA . SER A 1 159 ? -6.708 -6.018 -8.779 1.00 83.69 159 SER A CA 1
ATOM 1279 C C . SER A 1 159 ? -7.667 -5.318 -9.733 1.00 83.69 159 SER A C 1
ATOM 1281 O O . SER A 1 159 ? -7.560 -4.104 -9.893 1.00 83.69 159 SER A O 1
ATOM 1283 N N . ASP A 1 160 ? -8.595 -6.059 -10.341 1.00 78.06 160 ASP A N 1
ATOM 1284 C CA . ASP A 1 160 ? -9.581 -5.476 -11.261 1.00 78.06 160 ASP A CA 1
ATOM 1285 C C . ASP A 1 160 ? -10.483 -4.482 -10.520 1.00 78.06 160 ASP A C 1
ATOM 1287 O O . ASP A 1 160 ? -10.845 -3.439 -11.055 1.00 78.06 160 ASP A O 1
ATOM 1291 N N . ASN A 1 161 ? -10.786 -4.782 -9.252 1.00 84.88 16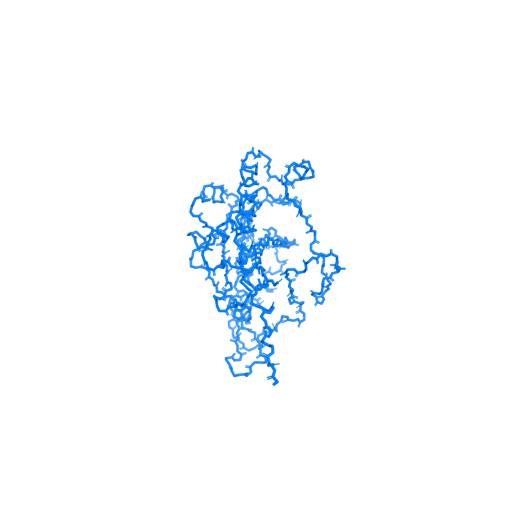1 ASN A N 1
ATOM 1292 C CA . ASN A 1 161 ? -11.442 -3.866 -8.329 1.00 84.88 161 ASN A CA 1
ATOM 1293 C C . ASN A 1 161 ? -10.790 -3.912 -6.940 1.00 84.88 161 ASN A C 1
ATOM 1295 O O . ASN A 1 161 ? -10.292 -4.956 -6.510 1.00 84.88 161 ASN A O 1
ATOM 1299 N N . ILE A 1 162 ? -10.824 -2.793 -6.208 1.00 86.75 162 ILE A N 1
ATOM 1300 C CA . ILE A 1 162 ? -10.440 -2.759 -4.783 1.00 86.75 162 ILE A CA 1
ATOM 1301 C C . ILE A 1 162 ? -11.558 -3.369 -3.928 1.00 86.75 162 ILE A C 1
ATOM 1303 O O . ILE A 1 162 ? -11.286 -4.197 -3.064 1.00 86.75 162 ILE A O 1
ATOM 1307 N N . SER A 1 163 ? -12.812 -3.012 -4.203 1.00 87.88 163 SER A N 1
ATOM 1308 C CA . SER A 1 163 ? -13.999 -3.597 -3.572 1.00 87.88 163 SER A CA 1
ATOM 1309 C C . SER A 1 163 ? -14.811 -4.374 -4.615 1.00 87.88 163 SER A C 1
ATOM 1311 O O . SER A 1 163 ? -14.994 -3.854 -5.717 1.00 87.88 163 SER A O 1
ATOM 1313 N N . PRO A 1 164 ? -15.253 -5.620 -4.348 1.00 87.44 164 PRO A N 1
ATOM 1314 C CA . PRO A 1 164 ? -15.160 -6.351 -3.078 1.00 87.44 164 PRO A CA 1
ATOM 1315 C C . PRO A 1 164 ? -13.880 -7.209 -2.916 1.00 87.44 164 PRO A C 1
ATOM 1317 O O . PRO A 1 164 ? -13.772 -7.999 -1.980 1.00 87.44 164 PRO A O 1
ATOM 1320 N N . GLU A 1 165 ? -12.928 -7.158 -3.859 1.00 84.19 165 GLU A N 1
ATOM 1321 C CA . GLU A 1 165 ? -11.863 -8.178 -3.950 1.00 84.19 165 GLU A CA 1
ATOM 1322 C C . GLU A 1 165 ? -10.767 -8.070 -2.878 1.00 84.19 165 GLU A C 1
ATOM 1324 O O . GLU A 1 165 ? -10.235 -9.083 -2.400 1.00 84.19 165 GLU A O 1
ATOM 1329 N N . ILE A 1 166 ? -10.385 -6.840 -2.547 1.00 86.38 166 ILE A N 1
ATOM 1330 C CA . ILE A 1 166 ? -9.341 -6.518 -1.572 1.00 86.38 166 ILE A CA 1
ATOM 1331 C C . ILE A 1 166 ? -9.966 -6.071 -0.252 1.00 86.38 166 ILE A C 1
ATOM 1333 O O . ILE A 1 166 ? -9.476 -6.439 0.816 1.00 86.38 166 ILE A O 1
ATOM 1337 N N . ILE A 1 167 ? -11.059 -5.318 -0.346 1.00 89.75 167 ILE A N 1
ATOM 1338 C CA . ILE A 1 167 ? -11.871 -4.817 0.761 1.00 89.75 167 ILE A CA 1
ATOM 1339 C C . ILE A 1 167 ? -13.310 -5.249 0.499 1.00 89.75 167 ILE A C 1
ATOM 1341 O O . ILE A 1 167 ? -13.807 -4.998 -0.588 1.00 89.75 167 ILE A O 1
ATOM 1345 N N . ALA A 1 168 ? -13.976 -5.886 1.460 1.00 90.94 168 ALA A N 1
ATOM 1346 C CA . ALA A 1 168 ? -15.378 -6.262 1.321 1.00 90.94 168 ALA A CA 1
ATOM 1347 C C . ALA A 1 168 ? -16.271 -5.014 1.226 1.00 90.94 168 ALA A C 1
ATOM 1349 O O . ALA A 1 168 ? -16.031 -4.013 1.904 1.00 90.94 168 ALA A O 1
ATOM 1350 N N . ASP A 1 169 ? -17.340 -5.112 0.439 1.00 92.06 169 ASP A N 1
ATOM 1351 C CA . ASP A 1 169 ? -18.329 -4.053 0.195 1.00 92.06 169 ASP A CA 1
ATOM 1352 C C . ASP A 1 169 ? -18.938 -3.468 1.484 1.00 92.06 169 ASP A C 1
ATOM 1354 O O . ASP A 1 169 ? -19.197 -2.266 1.579 1.00 92.06 169 ASP A O 1
ATOM 1358 N N . GLY A 1 170 ? -19.090 -4.289 2.527 1.00 91.12 170 GLY A N 1
ATOM 1359 C CA . GLY A 1 170 ? -19.535 -3.854 3.853 1.00 91.12 170 GLY A CA 1
ATOM 1360 C C . GLY A 1 170 ? -18.668 -2.752 4.481 1.00 91.12 170 GLY A C 1
ATOM 1361 O O . GLY A 1 170 ? -19.164 -1.963 5.288 1.00 91.12 170 GLY A O 1
ATOM 1362 N N . PHE A 1 171 ? -17.398 -2.638 4.083 1.00 91.44 171 PHE A N 1
ATOM 1363 C CA . PHE A 1 171 ? -16.485 -1.598 4.558 1.00 91.44 171 PHE A CA 1
ATOM 1364 C C . PHE A 1 171 ? -16.494 -0.332 3.698 1.00 91.44 171 PHE A C 1
ATOM 1366 O O . PHE A 1 171 ? -15.866 0.659 4.088 1.00 91.44 171 PHE A O 1
ATOM 1373 N N . ASP A 1 172 ? -17.215 -0.303 2.571 1.00 89.75 172 ASP A N 1
ATOM 1374 C CA . ASP A 1 172 ? -17.103 0.791 1.605 1.00 89.75 172 ASP A CA 1
ATOM 1375 C C . ASP A 1 172 ? -17.422 2.152 2.235 1.00 89.75 172 ASP A C 1
ATOM 1377 O O . ASP A 1 172 ? -16.730 3.153 2.027 1.00 89.75 172 ASP A O 1
ATOM 1381 N N . GLY A 1 173 ? -18.447 2.179 3.090 1.00 86.81 173 GLY A N 1
ATOM 1382 C CA . GLY A 1 173 ? -18.845 3.371 3.830 1.00 86.81 173 GLY A CA 1
ATOM 1383 C C . GLY A 1 173 ? -17.769 3.893 4.788 1.00 86.81 173 GLY A C 1
ATOM 1384 O O . GLY A 1 173 ? -17.714 5.095 5.037 1.00 86.81 173 GLY A O 1
ATOM 1385 N N . ALA A 1 174 ? -16.915 3.024 5.323 1.00 86.19 174 ALA A N 1
ATOM 1386 C CA . ALA A 1 174 ? -15.850 3.404 6.246 1.00 86.19 174 ALA A CA 1
ATOM 1387 C C . ALA A 1 174 ? -14.571 3.838 5.516 1.00 86.19 174 ALA A C 1
ATOM 1389 O O . ALA A 1 174 ? -13.873 4.737 5.992 1.00 86.19 174 ALA A O 1
ATOM 1390 N N . VAL A 1 175 ? -14.281 3.216 4.369 1.00 86.50 175 VAL A N 1
ATOM 1391 C CA . VAL A 1 175 ? -13.013 3.377 3.646 1.00 86.50 175 VAL A CA 1
ATOM 1392 C C . VAL A 1 175 ? -13.098 4.439 2.546 1.00 86.50 175 VAL A C 1
ATOM 1394 O O . VAL A 1 175 ? -12.210 5.284 2.448 1.00 86.50 175 VAL A O 1
ATOM 1397 N N . PHE A 1 176 ? -14.176 4.455 1.755 1.00 83.50 176 PHE A N 1
ATOM 1398 C CA . PHE A 1 176 ? -14.310 5.349 0.595 1.00 83.50 176 PHE A CA 1
ATOM 1399 C C . PHE A 1 176 ? -15.074 6.647 0.899 1.00 83.50 176 PHE A C 1
ATOM 1401 O O . PHE A 1 176 ? -15.168 7.532 0.048 1.00 83.50 176 PHE A O 1
ATOM 1408 N N . ARG A 1 177 ? -15.629 6.824 2.109 1.00 75.00 177 ARG A N 1
ATOM 1409 C CA . ARG A 1 177 ? -16.300 8.088 2.461 1.00 75.00 177 ARG A CA 1
ATOM 1410 C C . ARG A 1 177 ? -15.299 9.191 2.817 1.00 75.00 177 ARG A C 1
ATOM 1412 O O . ARG A 1 177 ? -14.727 9.256 3.910 1.00 75.00 177 ARG A O 1
ATOM 1419 N N . GLY A 1 178 ? -15.181 10.160 1.916 1.00 65.94 178 GLY A N 1
ATOM 1420 C CA . GLY A 1 178 ? -14.567 11.464 2.166 1.00 65.94 178 GLY A CA 1
ATOM 1421 C C . GLY A 1 178 ? -13.832 11.993 0.944 1.00 65.94 178 GLY A C 1
ATOM 1422 O O . GLY A 1 178 ? -13.275 11.226 0.181 1.00 65.94 178 GLY A O 1
ATOM 1423 N N . ARG A 1 179 ? -13.821 13.318 0.765 1.00 60.00 179 ARG A N 1
ATOM 1424 C CA . ARG A 1 179 ? -13.221 13.939 -0.428 1.00 60.00 179 ARG A CA 1
ATOM 1425 C C . ARG A 1 179 ? -11.689 13.939 -0.446 1.00 60.00 179 ARG A C 1
ATOM 1427 O O . ARG A 1 179 ? -11.135 14.101 -1.511 1.00 60.00 179 ARG A O 1
ATOM 1434 N N . ARG A 1 180 ? -11.044 13.770 0.713 1.00 66.81 180 ARG A N 1
ATOM 1435 C CA . ARG A 1 180 ? -9.596 13.985 0.911 1.00 66.81 180 ARG A CA 1
ATOM 1436 C C . ARG A 1 180 ? -8.775 12.704 1.091 1.00 66.81 180 ARG A C 1
ATOM 1438 O O . ARG A 1 180 ? -7.626 12.772 1.506 1.00 66.81 180 ARG A O 1
ATOM 1445 N N . TRP A 1 181 ? -9.412 11.545 0.916 1.00 73.44 181 TRP A N 1
ATOM 1446 C CA . TRP A 1 181 ? -8.792 10.233 1.098 1.00 73.44 181 TRP A CA 1
ATOM 1447 C C . TRP A 1 181 ? -9.565 9.166 0.337 1.00 73.44 181 TRP A C 1
ATOM 1449 O O . TRP A 1 181 ? -10.776 9.048 0.553 1.00 73.44 181 TRP A O 1
ATOM 1459 N N . MET A 1 182 ? -8.875 8.362 -0.470 1.00 73.38 182 MET A N 1
ATOM 1460 C CA . MET A 1 182 ? -9.457 7.167 -1.083 1.00 73.38 182 MET A CA 1
ATOM 1461 C C . MET A 1 182 ? -8.379 6.144 -1.464 1.00 73.38 182 MET A C 1
ATOM 1463 O O . MET A 1 182 ? -7.321 6.543 -1.962 1.00 73.38 182 MET A O 1
ATOM 1467 N N . PRO A 1 183 ? -8.629 4.830 -1.277 1.00 78.75 183 PRO A N 1
ATOM 1468 C CA . PRO A 1 183 ? -7.859 3.795 -1.962 1.00 78.75 183 PRO A CA 1
ATOM 1469 C C . PRO A 1 183 ? -7.868 4.067 -3.463 1.00 78.75 183 PRO A C 1
ATOM 1471 O O . PRO A 1 183 ? -8.935 4.266 -4.042 1.00 78.75 183 PRO A O 1
ATOM 1474 N N . TYR A 1 184 ? -6.686 4.093 -4.069 1.00 80.75 184 TYR A N 1
ATOM 1475 C CA . TYR A 1 184 ? -6.527 4.438 -5.479 1.00 80.75 184 TYR A CA 1
ATOM 1476 C C . TYR A 1 184 ? -6.333 3.198 -6.338 1.00 80.75 184 TYR A C 1
ATOM 1478 O O . TYR A 1 184 ? -7.074 2.961 -7.287 1.00 80.75 184 TYR A O 1
ATOM 1486 N N . ALA A 1 185 ? -5.365 2.371 -5.957 1.00 83.12 185 ALA A N 1
ATOM 1487 C CA . ALA A 1 185 ? -5.017 1.165 -6.682 1.00 83.12 185 ALA A CA 1
ATOM 1488 C C . ALA A 1 185 ? -4.637 0.059 -5.704 1.00 83.12 185 ALA A C 1
ATOM 1490 O O . ALA A 1 185 ? -4.156 0.312 -4.595 1.00 83.12 185 ALA A O 1
ATOM 1491 N N . ALA A 1 186 ? -4.863 -1.183 -6.119 1.00 84.56 186 ALA A N 1
ATOM 1492 C CA . ALA A 1 186 ? -4.461 -2.345 -5.355 1.00 84.56 186 ALA A CA 1
ATOM 1493 C C . ALA A 1 186 ? -3.849 -3.411 -6.257 1.00 84.56 186 ALA A C 1
ATOM 1495 O O . ALA A 1 186 ? -4.281 -3.632 -7.388 1.00 84.56 186 ALA A O 1
ATOM 1496 N N . TRP A 1 187 ? -2.863 -4.115 -5.717 1.00 85.81 187 TRP A N 1
ATOM 1497 C CA . TRP A 1 187 ? -2.191 -5.228 -6.364 1.00 85.81 187 TRP A CA 1
ATOM 1498 C C . TRP A 1 187 ? -2.152 -6.402 -5.408 1.00 85.81 187 TRP A C 1
ATOM 1500 O O . TRP A 1 187 ? -1.996 -6.243 -4.198 1.00 85.81 187 TRP A O 1
ATOM 1510 N N . LYS A 1 188 ? -2.263 -7.602 -5.957 1.00 82.62 188 LYS A N 1
ATOM 1511 C CA . LYS A 1 188 ? -2.195 -8.844 -5.197 1.00 82.62 188 LYS A CA 1
ATOM 1512 C C . LYS A 1 188 ? -1.136 -9.758 -5.784 1.00 82.62 188 LYS A C 1
ATOM 1514 O O . LYS A 1 188 ? -0.900 -9.789 -6.992 1.00 82.62 188 LYS A O 1
ATOM 1519 N N . ALA A 1 189 ? -0.491 -10.520 -4.915 1.00 78.00 189 ALA A N 1
ATOM 1520 C CA . ALA A 1 189 ? 0.336 -11.643 -5.318 1.00 78.00 189 ALA A CA 1
ATOM 1521 C C . ALA A 1 189 ? -0.501 -12.614 -6.167 1.00 78.00 189 ALA A C 1
ATOM 1523 O O . ALA A 1 189 ? -1.660 -12.888 -5.846 1.00 78.00 189 ALA A O 1
ATOM 1524 N N . ARG A 1 190 ? 0.077 -13.162 -7.243 1.00 72.12 190 ARG A N 1
ATOM 1525 C CA . ARG A 1 190 ? -0.590 -14.231 -8.005 1.00 72.12 190 ARG A CA 1
ATOM 1526 C C . ARG A 1 190 ? -0.912 -15.403 -7.071 1.00 72.12 190 ARG A C 1
ATOM 1528 O O . ARG A 1 190 ? -0.046 -15.830 -6.312 1.00 72.12 190 ARG A O 1
ATOM 1535 N N . ASN A 1 191 ? -2.117 -15.968 -7.189 1.00 57.41 191 ASN A N 1
ATOM 1536 C CA . ASN A 1 191 ? -2.631 -17.054 -6.330 1.00 57.41 191 ASN A CA 1
ATOM 1537 C C . ASN A 1 191 ? -1.702 -18.282 -6.207 1.00 57.41 191 ASN A C 1
ATOM 1539 O O . ASN A 1 191 ? -1.839 -19.056 -5.269 1.00 57.41 191 ASN A O 1
ATOM 1543 N N . ALA A 1 192 ? -0.766 -18.473 -7.142 1.00 52.91 192 ALA A N 1
ATOM 1544 C CA . ALA A 1 192 ? 0.206 -19.567 -7.130 1.00 52.91 192 ALA A CA 1
ATOM 1545 C C . ALA A 1 192 ? 1.414 -19.340 -6.192 1.00 52.91 192 ALA A C 1
ATOM 1547 O O . ALA A 1 192 ? 2.304 -20.188 -6.133 1.00 52.91 192 ALA A O 1
ATOM 1548 N N . LEU A 1 193 ? 1.502 -18.198 -5.505 1.00 58.94 193 LEU A N 1
ATOM 1549 C CA . LEU A 1 193 ? 2.625 -17.883 -4.622 1.00 58.94 193 LEU A CA 1
ATOM 1550 C C . LEU A 1 193 ? 2.362 -18.352 -3.191 1.00 58.94 193 LEU A C 1
ATOM 1552 O O . LEU A 1 193 ? 1.286 -18.149 -2.641 1.00 58.94 193 LEU A O 1
ATOM 1556 N N . ILE A 1 194 ? 3.398 -18.939 -2.588 1.00 55.25 194 ILE A N 1
ATOM 1557 C CA . ILE A 1 194 ? 3.397 -19.497 -1.225 1.00 55.25 194 ILE A CA 1
ATOM 1558 C C . ILE A 1 194 ? 3.174 -18.405 -0.160 1.00 55.25 194 ILE A C 1
ATOM 1560 O O . ILE A 1 194 ? 2.752 -18.706 0.948 1.00 55.25 194 ILE A O 1
ATOM 1564 N N . LEU A 1 195 ? 3.437 -17.138 -0.498 1.00 64.94 195 LEU A N 1
ATOM 1565 C CA . LEU A 1 195 ? 3.259 -15.989 0.386 1.00 64.94 195 LEU A CA 1
ATOM 1566 C C . LEU A 1 195 ? 2.357 -14.960 -0.302 1.00 64.94 195 LEU A C 1
ATOM 1568 O O . LEU A 1 195 ? 2.843 -14.160 -1.115 1.00 64.94 195 LEU A O 1
ATOM 1572 N N . PRO A 1 196 ? 1.047 -14.976 -0.030 1.00 68.56 196 PRO A N 1
ATOM 1573 C CA . PRO A 1 196 ? 0.163 -13.986 -0.598 1.00 68.56 196 PRO A CA 1
ATOM 1574 C C . PRO A 1 196 ? 0.457 -12.634 0.040 1.00 68.56 196 PRO A C 1
ATOM 1576 O O . PRO A 1 196 ? 0.693 -12.528 1.238 1.00 68.56 196 PRO A O 1
ATOM 1579 N N . HIS A 1 197 ? 0.487 -11.602 -0.789 1.00 74.25 197 HIS A N 1
ATOM 1580 C CA . HIS A 1 197 ? 0.690 -10.219 -0.388 1.00 74.25 197 HIS A CA 1
ATOM 1581 C C . HIS A 1 197 ? -0.354 -9.372 -1.094 1.00 74.25 197 HIS A C 1
ATOM 1583 O O . HIS A 1 197 ? -0.780 -9.694 -2.206 1.00 74.25 197 HIS A O 1
ATOM 1589 N N . THR A 1 198 ? -0.783 -8.304 -0.444 1.00 77.44 198 THR A N 1
ATOM 1590 C CA . THR A 1 198 ? -1.642 -7.287 -1.039 1.00 77.44 198 THR A CA 1
ATOM 1591 C C . THR A 1 198 ? -1.002 -5.936 -0.809 1.00 77.44 198 THR A C 1
ATOM 1593 O O . THR A 1 198 ? -0.628 -5.612 0.313 1.00 77.44 198 THR A O 1
ATOM 1596 N N . MET A 1 199 ? -0.863 -5.161 -1.870 1.00 79.31 199 MET A N 1
ATOM 1597 C CA . MET A 1 199 ? -0.430 -3.779 -1.810 1.00 79.31 199 MET A CA 1
ATOM 1598 C C . MET A 1 199 ? -1.615 -2.894 -2.146 1.00 79.31 199 MET A C 1
ATOM 1600 O O . MET A 1 199 ? -2.327 -3.168 -3.108 1.00 79.31 199 MET A O 1
ATOM 1604 N N . ILE A 1 200 ? -1.808 -1.836 -1.372 1.00 80.25 200 ILE A N 1
ATOM 1605 C CA . ILE A 1 200 ? -2.817 -0.819 -1.633 1.00 80.25 200 ILE A CA 1
ATOM 1606 C C . ILE A 1 200 ? -2.116 0.524 -1.584 1.00 80.25 200 ILE A C 1
ATOM 1608 O O . ILE A 1 200 ? -1.459 0.869 -0.599 1.00 80.25 200 ILE A O 1
ATOM 1612 N N . ALA A 1 201 ? -2.249 1.260 -2.673 1.00 79.94 201 ALA A N 1
ATOM 1613 C CA . ALA A 1 201 ? -1.817 2.633 -2.763 1.00 79.94 201 ALA A CA 1
ATOM 1614 C C . ALA A 1 201 ? -2.996 3.521 -2.379 1.00 79.94 201 ALA A C 1
ATOM 1616 O O . ALA A 1 201 ? -4.115 3.335 -2.877 1.00 79.94 201 ALA A O 1
ATOM 1617 N N . VAL A 1 202 ? -2.755 4.455 -1.462 1.00 78.62 202 VAL A N 1
ATOM 1618 C CA . VAL A 1 202 ? -3.812 5.319 -0.957 1.00 78.62 202 VAL A CA 1
ATOM 1619 C C . VAL A 1 202 ? -3.440 6.781 -1.102 1.00 78.62 202 VAL A C 1
ATOM 1621 O O . VAL A 1 202 ? -2.331 7.187 -0.762 1.00 78.62 202 VAL A O 1
ATOM 1624 N N . LEU A 1 203 ? -4.387 7.553 -1.630 1.00 78.31 203 LEU A N 1
ATOM 1625 C CA . LEU A 1 203 ? -4.242 8.984 -1.852 1.00 78.31 203 LEU A CA 1
ATOM 1626 C C . LEU A 1 203 ? -4.717 9.758 -0.634 1.00 78.31 203 LEU A C 1
ATOM 1628 O O . LEU A 1 203 ? -5.821 9.508 -0.143 1.00 78.31 203 LEU A O 1
ATOM 1632 N N . ASN A 1 204 ? -3.910 10.723 -0.198 1.00 74.56 204 ASN A N 1
ATOM 1633 C CA . ASN A 1 204 ? -4.207 11.599 0.923 1.00 74.56 204 ASN A CA 1
ATOM 1634 C C . ASN A 1 204 ? -3.931 13.056 0.573 1.00 74.56 204 ASN A C 1
ATOM 1636 O O . ASN A 1 204 ? -2.833 13.381 0.150 1.00 74.56 204 ASN A O 1
ATOM 1640 N N . GLU A 1 205 ? -4.886 13.941 0.837 1.00 72.75 205 GLU A N 1
ATOM 1641 C CA . GLU A 1 205 ? -4.731 15.380 0.572 1.00 72.75 205 GLU A CA 1
ATOM 1642 C C . GLU A 1 205 ? -4.335 16.170 1.834 1.00 72.75 205 GLU A C 1
ATOM 1644 O O . GLU A 1 205 ? -4.620 17.367 1.957 1.00 72.75 205 GLU A O 1
ATOM 1649 N N . THR A 1 206 ? -3.766 15.499 2.841 1.00 66.50 206 THR A N 1
ATOM 1650 C CA . THR A 1 206 ? -3.343 16.134 4.094 1.00 66.50 206 THR A CA 1
ATOM 1651 C C . THR A 1 206 ? -1.829 16.126 4.235 1.00 66.50 206 THR A C 1
ATOM 1653 O O . THR A 1 206 ? -1.215 15.065 4.283 1.00 66.50 206 THR A O 1
ATOM 1656 N N . ARG A 1 207 ? -1.261 17.314 4.450 1.00 62.03 207 ARG A N 1
ATOM 1657 C CA . ARG A 1 207 ? 0.158 17.559 4.767 1.00 62.03 207 ARG A CA 1
ATOM 1658 C C . ARG A 1 207 ? 0.612 17.084 6.151 1.00 62.03 207 ARG A C 1
ATOM 1660 O O . ARG A 1 207 ? 1.637 17.554 6.635 1.00 62.03 207 ARG A O 1
ATOM 1667 N N . GLU A 1 208 ? -0.170 16.261 6.845 1.00 56.44 208 GLU A N 1
ATOM 1668 C CA . GLU A 1 208 ? 0.134 15.964 8.242 1.00 56.44 208 GLU A CA 1
ATOM 1669 C C . GLU A 1 208 ? 1.493 15.272 8.398 1.00 56.44 208 GLU A C 1
ATOM 1671 O O . GLU A 1 208 ? 1.828 14.311 7.710 1.00 56.44 208 GLU A O 1
ATOM 1676 N N . GLU A 1 209 ? 2.280 15.815 9.324 1.00 60.47 209 GLU A N 1
ATOM 1677 C CA . GLU A 1 209 ? 3.597 15.332 9.714 1.00 60.47 209 GLU A CA 1
ATOM 1678 C C . GLU A 1 209 ? 3.468 13.938 10.343 1.00 60.47 209 GLU A C 1
ATOM 1680 O O . GLU A 1 209 ? 2.916 13.824 11.434 1.00 60.47 209 GLU A O 1
ATOM 1685 N N . ASP A 1 210 ? 3.983 12.894 9.685 1.00 58.31 210 ASP A N 1
ATOM 1686 C CA . ASP A 1 210 ? 4.324 11.572 10.258 1.00 58.31 210 ASP A CA 1
ATOM 1687 C C . ASP A 1 210 ? 3.291 10.823 11.095 1.00 58.31 210 ASP A C 1
ATOM 1689 O O . ASP A 1 210 ? 3.619 9.853 11.786 1.00 58.31 210 ASP A O 1
ATOM 1693 N N . LYS A 1 211 ? 2.035 11.241 11.062 1.00 71.50 211 LYS A N 1
ATOM 1694 C CA . LYS A 1 211 ? 0.991 10.611 11.854 1.00 71.50 211 LYS A CA 1
ATOM 1695 C C . LYS A 1 211 ? 0.192 9.691 10.967 1.00 71.50 211 LYS A C 1
ATOM 1697 O O . LYS A 1 211 ? -0.330 10.096 9.935 1.00 71.50 211 LYS A O 1
ATOM 1702 N N . LEU A 1 212 ? 0.061 8.457 11.433 1.00 75.00 212 LEU A N 1
ATOM 1703 C CA . LEU A 1 212 ? -0.868 7.501 10.863 1.00 75.00 212 LEU A CA 1
ATOM 1704 C C . LEU A 1 212 ? -2.287 8.065 11.015 1.00 75.00 212 LEU A C 1
ATOM 1706 O O . LEU A 1 212 ? -2.718 8.385 12.121 1.00 75.00 212 LEU A O 1
ATOM 1710 N N . LEU A 1 213 ? -3.026 8.218 9.927 1.00 80.56 213 LEU A N 1
ATOM 1711 C CA . LEU A 1 213 ? -4.402 8.689 9.955 1.00 80.56 213 LEU A CA 1
ATOM 1712 C C . LEU A 1 213 ? -5.347 7.594 10.444 1.00 80.56 213 LEU A C 1
ATOM 1714 O O . LEU A 1 213 ? -5.199 6.413 10.125 1.00 80.56 213 LEU A O 1
ATOM 1718 N N . MET A 1 214 ? -6.431 7.985 11.115 1.00 82.62 214 MET A N 1
ATOM 1719 C CA . MET A 1 214 ? -7.476 7.028 11.502 1.00 82.62 214 MET A CA 1
ATOM 1720 C C . MET A 1 214 ? -8.081 6.317 10.284 1.00 82.62 214 MET A C 1
ATOM 1722 O O . MET A 1 214 ? -8.489 5.161 10.370 1.00 82.62 214 MET A O 1
ATOM 1726 N N . LYS A 1 215 ? -8.112 6.983 9.125 1.00 81.69 215 LYS A N 1
ATOM 1727 C CA . LYS A 1 215 ? -8.552 6.383 7.859 1.00 81.69 215 LYS A CA 1
ATOM 1728 C C . LYS A 1 215 ? -7.575 5.344 7.303 1.00 81.69 215 LYS A C 1
ATOM 1730 O O . LYS A 1 215 ? -8.026 4.356 6.722 1.00 81.69 215 LYS A O 1
ATOM 1735 N N . GLU A 1 216 ? -6.275 5.518 7.522 1.00 81.44 216 GLU A N 1
ATOM 1736 C CA . GLU A 1 216 ? -5.265 4.507 7.192 1.00 81.44 216 GLU A CA 1
ATOM 1737 C C . GLU A 1 216 ? -5.471 3.268 8.051 1.00 81.44 216 GLU A C 1
ATOM 1739 O O . GLU A 1 216 ? -5.609 2.171 7.515 1.00 81.44 216 GLU A O 1
ATOM 1744 N N . VAL A 1 217 ? -5.627 3.451 9.366 1.00 84.00 217 VAL A N 1
ATOM 1745 C CA . VAL A 1 217 ? -5.917 2.354 10.303 1.00 84.00 217 VAL A CA 1
ATOM 1746 C C . VAL A 1 217 ? -7.193 1.605 9.909 1.00 84.00 217 VAL A C 1
ATOM 1748 O O . VAL A 1 217 ? -7.194 0.377 9.857 1.00 84.00 217 VAL A O 1
ATOM 1751 N N . ARG A 1 218 ? -8.273 2.323 9.567 1.00 87.38 218 ARG A N 1
ATOM 1752 C CA . ARG A 1 218 ? -9.529 1.715 9.080 1.00 87.38 218 ARG A CA 1
ATOM 1753 C C . ARG A 1 218 ? -9.312 0.880 7.827 1.00 87.38 218 ARG A C 1
ATOM 1755 O O . ARG A 1 218 ? -9.822 -0.231 7.752 1.00 87.38 218 ARG A O 1
ATOM 1762 N N . THR A 1 219 ? -8.557 1.407 6.867 1.00 86.31 219 THR A N 1
ATOM 1763 C CA . THR A 1 219 ? -8.259 0.711 5.609 1.00 86.31 219 THR A CA 1
ATOM 1764 C C . THR A 1 219 ? -7.460 -0.560 5.883 1.00 86.31 219 THR A C 1
ATOM 1766 O O . THR A 1 219 ? -7.841 -1.628 5.416 1.00 86.31 219 THR A O 1
ATOM 1769 N N . ILE A 1 220 ? -6.412 -0.470 6.706 1.00 84.38 220 ILE A N 1
ATOM 1770 C CA . ILE A 1 220 ? -5.596 -1.615 7.124 1.00 84.38 220 ILE A CA 1
ATOM 1771 C C . ILE A 1 220 ? -6.473 -2.711 7.742 1.00 84.38 220 ILE A C 1
ATOM 1773 O O . ILE A 1 220 ? -6.427 -3.861 7.309 1.00 84.38 220 ILE A O 1
ATOM 1777 N N . LEU A 1 221 ? -7.296 -2.353 8.729 1.00 87.25 221 LEU A N 1
ATOM 1778 C CA . LEU A 1 221 ? -8.160 -3.304 9.426 1.00 87.25 221 LEU A CA 1
ATOM 1779 C C . LEU A 1 221 ? -9.198 -3.927 8.485 1.00 87.25 221 LEU A C 1
ATOM 1781 O O . LEU A 1 221 ? -9.358 -5.145 8.494 1.00 87.25 221 LEU A O 1
ATOM 1785 N N . ALA A 1 222 ? -9.849 -3.128 7.635 1.00 90.44 222 ALA A N 1
ATOM 1786 C CA . ALA A 1 222 ? -10.834 -3.614 6.667 1.00 90.44 222 ALA A CA 1
ATOM 1787 C C . ALA A 1 222 ? -10.226 -4.635 5.695 1.00 90.44 222 ALA A C 1
ATOM 1789 O O . ALA A 1 222 ? -10.825 -5.677 5.426 1.00 90.44 222 ALA A O 1
ATOM 1790 N N . VAL A 1 223 ? -9.008 -4.378 5.213 1.00 86.88 223 VAL A N 1
ATOM 1791 C CA . VAL A 1 223 ? -8.262 -5.311 4.358 1.00 86.88 223 VAL A CA 1
ATOM 1792 C C . VAL A 1 223 ? -7.941 -6.580 5.134 1.00 86.88 223 VAL A C 1
ATOM 1794 O O . VAL A 1 223 ? -8.262 -7.673 4.680 1.00 86.88 223 VAL A O 1
ATOM 1797 N N . MET A 1 224 ? -7.362 -6.472 6.330 1.00 84.62 224 MET A N 1
ATOM 1798 C CA . MET A 1 224 ? -7.030 -7.648 7.138 1.00 84.62 224 MET A CA 1
ATOM 1799 C C . MET A 1 224 ? -8.251 -8.531 7.404 1.00 84.62 224 MET A C 1
ATOM 1801 O O . MET A 1 224 ? -8.161 -9.744 7.214 1.00 84.62 224 MET A O 1
ATOM 1805 N N . ILE A 1 225 ? -9.382 -7.933 7.795 1.00 88.06 225 ILE A N 1
ATOM 1806 C CA . ILE A 1 225 ? -10.639 -8.646 8.048 1.00 88.06 225 ILE A CA 1
ATOM 1807 C C . ILE A 1 225 ? -11.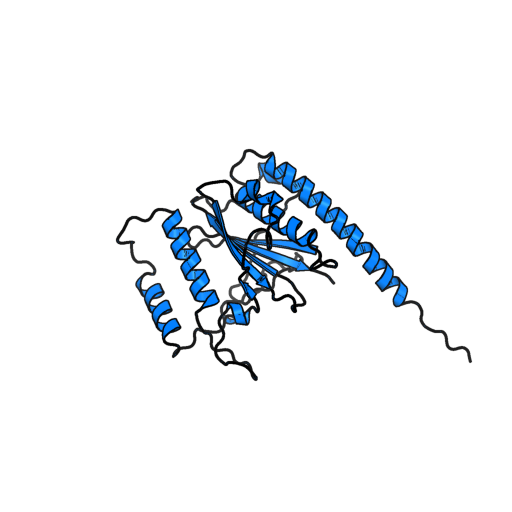123 -9.312 6.763 1.00 88.06 225 ILE A C 1
ATOM 1809 O O . ILE A 1 225 ? -11.241 -10.531 6.737 1.00 88.06 225 ILE A O 1
ATOM 1813 N N . THR A 1 226 ? -11.276 -8.558 5.669 1.00 87.94 226 THR A N 1
ATOM 1814 C CA . THR A 1 226 ? -11.733 -9.089 4.369 1.00 87.94 226 THR A CA 1
ATOM 1815 C C . THR A 1 226 ? -10.921 -10.308 3.942 1.00 87.94 226 THR A C 1
ATOM 1817 O O . THR A 1 226 ? -11.449 -11.320 3.479 1.00 87.94 226 THR A O 1
ATOM 1820 N N . ARG A 1 227 ? -9.600 -10.237 4.104 1.00 80.88 227 ARG A N 1
ATOM 1821 C CA . ARG A 1 227 ? -8.703 -11.292 3.646 1.00 80.88 227 ARG A CA 1
ATOM 1822 C C . ARG A 1 227 ? -8.644 -12.491 4.599 1.00 80.88 227 ARG A C 1
ATOM 1824 O O . ARG A 1 227 ? -8.438 -13.612 4.133 1.00 80.88 227 ARG A O 1
ATOM 1831 N N . LEU A 1 228 ? -8.830 -12.279 5.903 1.00 80.00 228 LEU A N 1
ATOM 1832 C CA . LEU A 1 228 ? -8.978 -13.348 6.895 1.00 80.00 228 LEU A CA 1
ATOM 1833 C C . LEU A 1 228 ? -10.386 -13.958 6.909 1.00 80.00 228 LEU A C 1
ATOM 1835 O O . LEU A 1 228 ? -10.557 -15.089 7.340 1.00 80.00 228 LEU A O 1
ATOM 1839 N N . GLU A 1 229 ? -11.411 -13.282 6.422 1.00 84.62 229 GLU A N 1
ATOM 1840 C CA . GLU A 1 229 ? -12.722 -13.902 6.205 1.00 84.62 229 GLU A CA 1
ATOM 1841 C C . GLU A 1 229 ? -12.740 -14.658 4.873 1.00 84.62 229 GLU A C 1
ATOM 1843 O O . GLU A 1 229 ? -13.337 -15.728 4.754 1.00 84.62 229 GLU A O 1
ATOM 1848 N N . GLY A 1 230 ? -11.990 -14.160 3.887 1.00 76.94 230 GLY A N 1
ATOM 1849 C CA . GLY A 1 230 ? -11.838 -14.784 2.581 1.00 76.94 230 GLY A CA 1
ATOM 1850 C C . GLY A 1 230 ? -11.265 -16.205 2.640 1.00 76.94 230 GLY A C 1
ATOM 1851 O O . GLY A 1 230 ? -10.235 -16.478 3.260 1.00 76.94 230 GLY A O 1
ATOM 1852 N N . GLY A 1 231 ? -11.894 -17.121 1.900 1.00 71.31 231 GLY A N 1
ATOM 1853 C CA . GLY A 1 231 ? -11.491 -18.530 1.823 1.00 71.31 231 GLY A CA 1
ATOM 1854 C C . GLY A 1 231 ? -10.227 -18.810 1.000 1.00 71.31 231 GLY A C 1
ATOM 1855 O O . GLY A 1 231 ? -9.826 -19.964 0.895 1.00 71.31 231 GLY A O 1
ATOM 1856 N N . SER A 1 232 ? -9.589 -17.797 0.401 1.00 71.25 232 SER A N 1
ATOM 1857 C CA . SER A 1 232 ? -8.409 -17.999 -0.457 1.00 71.25 232 SER A CA 1
ATOM 1858 C C . SER A 1 232 ? -7.173 -18.462 0.318 1.00 71.25 232 SER A C 1
ATOM 1860 O O . SER A 1 232 ? -6.337 -19.159 -0.248 1.00 71.25 232 SER A O 1
ATOM 1862 N N . PHE A 1 233 ? -7.058 -18.096 1.601 1.00 71.94 233 PHE A N 1
ATOM 1863 C CA . PHE A 1 233 ? -5.885 -18.391 2.433 1.00 71.94 233 PHE A CA 1
ATOM 1864 C C . PHE A 1 233 ? -6.296 -18.881 3.830 1.00 71.94 233 PHE A C 1
ATOM 1866 O O . PHE A 1 233 ? -6.018 -18.208 4.822 1.00 71.94 233 PHE A O 1
ATOM 1873 N N . PRO A 1 234 ? -6.970 -20.044 3.935 1.00 66.88 234 PRO A N 1
ATOM 1874 C CA . PRO A 1 234 ? -7.588 -20.516 5.180 1.00 66.88 234 PRO A CA 1
ATOM 1875 C C . PRO A 1 234 ? -6.562 -20.909 6.253 1.00 66.88 234 PRO A C 1
ATOM 1877 O O . PRO A 1 234 ? -6.882 -20.934 7.438 1.00 66.88 234 PRO A O 1
ATOM 1880 N N . HIS A 1 235 ? -5.325 -21.184 5.837 1.00 69.81 235 HIS A N 1
ATOM 1881 C CA . HIS A 1 235 ? -4.213 -21.566 6.709 1.00 69.81 235 HIS A CA 1
ATOM 1882 C C . HIS A 1 235 ? -3.177 -20.453 6.877 1.00 69.81 235 HIS A C 1
ATOM 1884 O O . HIS A 1 235 ? -2.005 -20.749 7.025 1.00 69.81 235 HIS A O 1
ATOM 1890 N N . HIS A 1 236 ? -3.574 -19.187 6.741 1.00 65.81 236 HIS A N 1
ATOM 1891 C CA . HIS A 1 236 ? -2.662 -18.058 6.915 1.00 65.81 236 HIS A CA 1
ATOM 1892 C C . HIS A 1 236 ? -3.249 -17.034 7.884 1.00 65.81 236 HIS A C 1
ATOM 1894 O O . HIS A 1 236 ? -4.469 -16.853 7.952 1.00 65.81 236 HIS A O 1
ATOM 1900 N N . THR A 1 237 ? -2.362 -16.331 8.582 1.00 63.94 237 THR A N 1
ATOM 1901 C CA . THR A 1 237 ? -2.675 -15.119 9.351 1.00 63.94 237 THR A CA 1
ATOM 1902 C C . THR A 1 237 ? -2.290 -13.884 8.535 1.00 63.94 237 THR A C 1
ATOM 1904 O O . THR A 1 237 ? -1.312 -13.936 7.795 1.00 63.94 237 THR A O 1
ATOM 1907 N N . ALA A 1 238 ? -3.033 -12.781 8.655 1.00 62.88 238 ALA A N 1
ATOM 1908 C CA . ALA A 1 238 ? -2.710 -11.501 8.023 1.00 62.88 238 ALA A CA 1
ATOM 1909 C C . ALA A 1 238 ? -1.969 -10.594 9.011 1.00 62.88 238 ALA A C 1
ATOM 1911 O O . ALA A 1 238 ? -2.398 -10.461 10.157 1.00 62.88 238 ALA A O 1
ATOM 1912 N N . VAL A 1 239 ? -0.898 -9.944 8.562 1.00 60.09 239 VAL A N 1
ATOM 1913 C CA . VAL A 1 239 ? -0.169 -8.926 9.324 1.00 60.09 239 VAL A CA 1
ATOM 1914 C C . VAL A 1 239 ? -0.029 -7.679 8.451 1.00 60.09 239 VAL A C 1
ATOM 1916 O O . VAL A 1 239 ? 0.395 -7.786 7.293 1.00 60.09 239 VAL A O 1
ATOM 1919 N N . PRO A 1 240 ? -0.386 -6.495 8.966 1.00 55.28 240 PRO A N 1
ATOM 1920 C CA . PRO A 1 240 ? -0.255 -5.269 8.212 1.00 55.28 240 PRO A CA 1
ATOM 1921 C C . PRO A 1 240 ? 1.166 -4.723 8.331 1.00 55.28 240 PRO A C 1
ATOM 1923 O O . PRO A 1 240 ? 1.767 -4.721 9.402 1.00 55.28 240 PRO A O 1
ATOM 1926 N N . VAL A 1 241 ? 1.689 -4.227 7.218 1.00 56.34 241 VAL A N 1
ATOM 1927 C CA . VAL A 1 241 ? 2.980 -3.552 7.108 1.00 56.34 241 VAL A CA 1
ATOM 1928 C C . VAL A 1 241 ? 2.750 -2.240 6.359 1.00 56.34 241 VAL A C 1
ATOM 1930 O O . VAL A 1 241 ? 2.632 -2.200 5.139 1.00 56.34 241 VAL A O 1
ATOM 1933 N N . SER A 1 242 ? 2.670 -1.124 7.071 1.00 56.53 242 SER A N 1
ATOM 1934 C CA . SER A 1 242 ? 2.595 0.191 6.429 1.00 56.53 242 SER A CA 1
ATOM 1935 C C . SER A 1 242 ? 3.995 0.739 6.168 1.00 56.53 242 SER A C 1
ATOM 1937 O O . SER A 1 242 ? 4.831 0.735 7.071 1.00 56.53 242 SER A O 1
ATOM 1939 N N . ARG A 1 243 ? 4.238 1.283 4.972 1.00 52.31 243 ARG A N 1
ATOM 1940 C CA . ARG A 1 243 ? 5.404 2.127 4.697 1.00 52.31 243 ARG A CA 1
ATOM 1941 C C . ARG A 1 243 ? 4.922 3.499 4.235 1.00 52.31 243 ARG A C 1
ATOM 1943 O O . ARG A 1 243 ? 4.400 3.640 3.132 1.00 52.31 243 ARG A O 1
ATOM 1950 N N . ALA A 1 244 ? 5.118 4.506 5.078 1.00 46.91 244 ALA A N 1
ATOM 1951 C CA . ALA A 1 244 ? 4.917 5.897 4.695 1.00 46.91 244 ALA A CA 1
ATOM 1952 C C . ALA A 1 244 ? 6.137 6.368 3.890 1.00 46.91 244 ALA A C 1
ATOM 1954 O O . ALA A 1 244 ? 7.275 6.243 4.354 1.00 46.91 244 ALA A O 1
ATOM 1955 N N . PHE A 1 245 ? 5.924 6.878 2.677 1.00 42.97 245 PHE A N 1
ATOM 1956 C CA . PHE A 1 245 ? 6.985 7.516 1.904 1.00 42.97 245 PHE A CA 1
ATOM 1957 C C . PHE A 1 245 ? 6.885 9.028 2.096 1.00 42.97 245 PHE A C 1
ATOM 1959 O O . PHE A 1 245 ? 5.971 9.677 1.599 1.00 42.97 245 PHE A O 1
ATOM 1966 N N . LYS A 1 246 ? 7.871 9.617 2.780 1.00 38.19 246 LYS A N 1
ATOM 1967 C CA . LYS A 1 246 ? 8.069 11.072 2.802 1.00 38.19 246 LYS A CA 1
ATOM 1968 C C . LYS A 1 246 ? 8.794 11.553 1.551 1.00 38.19 246 LYS A C 1
ATOM 1970 O O . LYS A 1 246 ? 9.908 12.064 1.617 1.00 38.19 246 LYS A O 1
ATOM 1975 N N . LEU A 1 247 ? 8.182 11.374 0.400 1.00 34.12 247 LEU A N 1
ATOM 1976 C CA . LEU A 1 247 ? 8.546 12.120 -0.795 1.00 34.12 247 LEU A CA 1
ATOM 1977 C C . LEU A 1 247 ? 7.213 12.562 -1.367 1.00 34.12 247 LEU A C 1
ATOM 1979 O O . LEU A 1 247 ? 6.680 11.888 -2.227 1.00 34.12 247 LEU A O 1
ATOM 1983 N N . TYR A 1 248 ? 6.662 13.625 -0.776 1.00 34.00 248 TYR A N 1
ATOM 1984 C CA . TYR A 1 248 ? 5.333 14.170 -1.063 1.00 34.00 248 TYR A CA 1
ATOM 1985 C C . TYR A 1 248 ? 4.177 13.159 -0.861 1.00 34.00 248 TYR A C 1
ATOM 1987 O O . TYR A 1 248 ? 3.913 12.302 -1.682 1.00 34.00 248 TYR A O 1
ATOM 1995 N N . GLU A 1 249 ? 3.473 13.271 0.269 1.00 47.75 249 GLU A N 1
ATOM 1996 C CA . GLU A 1 249 ? 2.035 12.938 0.400 1.00 47.75 249 GLU A CA 1
ATOM 1997 C C . GLU A 1 249 ? 1.544 11.545 -0.079 1.00 47.75 249 GLU A C 1
ATOM 1999 O O . GLU A 1 249 ? 0.414 11.408 -0.546 1.00 47.75 249 GLU A O 1
ATOM 2004 N N . PHE A 1 250 ? 2.341 10.479 0.097 1.00 34.69 250 PHE A N 1
ATOM 2005 C CA . PHE A 1 250 ? 1.954 9.119 -0.304 1.00 34.69 250 PHE A CA 1
ATOM 2006 C C . PHE A 1 250 ? 2.181 8.052 0.780 1.00 34.69 250 PHE A C 1
ATOM 2008 O O . PHE A 1 250 ? 3.284 7.885 1.315 1.00 34.69 250 PHE A O 1
ATOM 2015 N N . SER A 1 251 ? 1.139 7.256 1.042 1.00 41.47 251 SER A N 1
ATOM 2016 C CA . SER A 1 251 ? 1.188 6.105 1.949 1.00 41.47 251 SER A CA 1
ATOM 2017 C C . SER A 1 251 ? 0.986 4.801 1.185 1.00 41.47 251 SER A C 1
ATOM 2019 O O . SER A 1 251 ? -0.044 4.584 0.540 1.00 41.47 251 SER A O 1
ATOM 2021 N N . LEU A 1 252 ? 1.963 3.897 1.303 1.00 43.31 252 LEU A N 1
ATOM 2022 C CA . LEU A 1 252 ? 1.876 2.548 0.765 1.00 43.31 252 LEU A CA 1
ATOM 2023 C C . LEU A 1 252 ? 1.520 1.569 1.883 1.00 43.31 252 LEU A C 1
ATOM 2025 O O . LEU A 1 252 ? 2.273 1.395 2.846 1.00 43.31 252 LEU A O 1
ATOM 2029 N N . LEU A 1 253 ? 0.385 0.892 1.742 1.00 49.38 253 LEU A N 1
ATOM 2030 C CA . LEU A 1 253 ? -0.025 -0.159 2.663 1.00 49.38 253 LEU A CA 1
ATOM 2031 C C . LEU A 1 253 ? 0.301 -1.517 2.047 1.00 49.38 253 LEU A C 1
ATOM 2033 O O . LEU A 1 253 ? -0.270 -1.905 1.029 1.00 49.38 253 LEU A O 1
ATOM 2037 N N . LEU A 1 254 ? 1.215 -2.251 2.675 1.00 43.88 254 LEU A N 1
ATOM 2038 C CA . LEU A 1 254 ? 1.496 -3.646 2.364 1.00 43.88 254 LEU A CA 1
ATOM 2039 C C . LEU A 1 254 ? 0.801 -4.508 3.416 1.00 43.88 254 LEU A C 1
ATOM 2041 O O . LEU A 1 254 ? 0.895 -4.272 4.611 1.00 43.88 254 LEU A O 1
ATOM 2045 N N . THR A 1 255 ? 0.061 -5.519 2.995 1.00 43.97 255 THR A N 1
ATOM 2046 C CA . THR A 1 255 ? -0.487 -6.529 3.902 1.00 43.97 255 THR A CA 1
ATOM 2047 C C . THR A 1 255 ? 0.098 -7.865 3.494 1.00 43.97 255 THR A C 1
ATOM 2049 O O . THR A 1 255 ? -0.060 -8.295 2.347 1.00 43.97 255 THR A O 1
ATOM 2052 N N . SER A 1 256 ? 0.797 -8.504 4.423 1.00 41.81 256 SER A N 1
ATOM 2053 C CA . SER A 1 256 ? 1.473 -9.778 4.203 1.00 41.81 256 SER A CA 1
ATOM 2054 C C . SER A 1 256 ? 0.759 -10.882 4.971 1.00 41.81 256 SER A C 1
ATOM 2056 O O . SER A 1 256 ? 0.197 -10.646 6.041 1.00 41.81 256 SER A O 1
ATOM 2058 N N . PHE A 1 257 ? 0.778 -12.098 4.434 1.00 41.75 257 PHE A N 1
ATOM 2059 C CA . PHE A 1 257 ? 0.175 -13.266 5.069 1.00 41.75 257 PHE A CA 1
ATOM 2060 C C . PHE A 1 257 ? 1.255 -14.286 5.435 1.00 41.75 257 PHE A C 1
ATOM 2062 O O . PHE A 1 257 ? 2.141 -14.557 4.624 1.00 41.75 257 PHE A O 1
ATOM 2069 N N . PHE A 1 258 ? 1.160 -14.889 6.621 1.00 42.59 258 PHE A N 1
ATOM 2070 C CA . PHE A 1 258 ? 2.124 -15.886 7.109 1.00 42.59 258 PHE A CA 1
ATOM 2071 C C . PHE A 1 258 ? 1.449 -17.185 7.512 1.00 42.59 258 PHE A C 1
ATOM 2073 O O . PHE A 1 258 ? 0.372 -17.148 8.112 1.00 42.59 258 PHE A O 1
ATOM 2080 N N . ASP A 1 259 ? 2.152 -18.299 7.270 1.00 38.97 259 ASP A N 1
ATOM 2081 C CA . ASP A 1 259 ? 2.225 -19.403 8.233 1.00 38.97 259 ASP A CA 1
ATOM 2082 C C . ASP A 1 259 ? 3.491 -20.276 8.057 1.00 38.97 259 ASP A C 1
ATOM 2084 O O . ASP A 1 259 ? 3.927 -20.523 6.927 1.00 38.97 259 ASP A O 1
ATOM 2088 N N . LYS A 1 260 ? 4.056 -20.749 9.182 1.00 33.81 260 LYS A N 1
ATOM 2089 C CA . LYS A 1 260 ? 4.932 -21.937 9.327 1.00 33.81 260 LYS A CA 1
ATOM 2090 C C . LYS A 1 260 ? 4.910 -22.479 10.763 1.00 33.81 260 LYS A C 1
ATOM 2092 O O . LYS A 1 260 ? 5.257 -21.716 11.686 1.00 33.81 260 LYS A O 1
#

Sequence (260 aa):
MRFLFNHHSSHHNYARQLQIPQVRDKVLKSLNETFDLVMSCKDVCFDTKINSNLPIKCEELRMSPNGSHLDPSLPIFFDPLGADGVPPPHPTHTETQEHLKQINQEWGQEPTIKLTLGDEAYDLIYTIEDVFRVCRRDVSLPPGDPLISLMHHAKWVASDNISPEIIADGFDGAVFRGRRWMPYAAWKARNALILPHTMIAVLNETREEDKLLMKEVRTILAVMITRLEGGSFPHHTAVPVSRAFKLYEFSLLLTSFFDK

Radius of gyration: 21.42 Å; chains: 1; bounding box: 41×86×51 Å

Secondary structure (DSSP, 8-state):
-------HHHHHHHHHHHHHHHHHHHHHHHHHHHHHHHHH---SB--HHHHTTSS-------B-TTS-BS-TTS-----PPPGGGSPPBPTT-HHHHHHHHHHHHHTTPPPSS---HHHHHHHHHHHHHHHHHT-EEE---SSS-SEEEHHHHTTEEE-S-STTTTS-GGGHHHHS-STTEEEEEEEEE-TT-SS-EEEEEEEE----SSPPBHHHHHHHHHHHHHHHHSTT-TT-EEEEEEEEETTTTEEEEEEEEE--

pLDDT: mean 72.02, std 15.76, range [24.25, 92.06]

Foldseek 3Di:
DDDDDDPPPPVVVVVLVVVLLVVLVVVLVLLVVLLVVLVPDPDFFDDPVNVVVGPDDDDDQDADQQQHGPDPPDPDQDRDHHPVSDFDFDPPPVVLVVLVVVCVVPPPDDDPDDDALQRVLVVVVVSVCCQQQPGWGQDPDPPDDRTDGNCVVQQKDWDPDCPPPQFDPVCCCLQVPDDFKHFDTKIWHDLPDPKIKMKIKMFGRDPDDPTHTSSNVSSQSRRQSSVSVDPSCVNWHKDKDKDDDPPRGIIMIMIIIDDD

=== Feature glossary ===
Key to the feature types in this record:

— What the protein is —

Primary structure: the covalent order of the twenty standard amino acids along the backbone. Two proteins with the same sequence will (almost always) fold to the same structure; two with 30% identity often share a fold but not the details.

Database cross-references. InterPro integrates a dozen domain/family signature databases into unified entries with residue-range hits. GO terms attach function/process/location labels with evidence codes. CATH codes position the fold in a four-level structural taxonomy. Organism is the NCBI-taxonomy species name.

— Where its atoms are —

The mmCIF block holds the 3D Cartesian coordinates of each backbone atom (N, Cα, C, O) in ångströms. mmCIF is the PDB's canonical archive format — a tagged-loop text representation of the atomic model.

Six rendered views show the 3D structure from the faces of a cube — i.e. along ±x, ±y, ±z. Rendering representation is drawn randomly per protein from cartoon (secondary-structure ribbons), sticks (backbone bonds), or molecular surface; coloring is either N→C rainbow (blue at the N-terminus through red at the C-terminus) or one color per chain.

— Local backbone conformation —

DSSP 8-state secondary structure assigns each residue one of H (α-helix), G (3₁₀-helix), I (π-helix), E (extended β-strand), B (isolated β-bridge), T (hydrogen-bonded turn), S (bend), or '-' (coil). The assignment is computed from backbone hydrogen-bond geometry via the Kabsch–Sander algorithm.

P-SEA three-state annotation labels each residue as helix, strand, or coil based purely on the geometry of the Cα trace. It serves as a fallback when the full backbone (and thus DSSP) is unavailable.

The φ/ψ torsion pair specifies the backbone conformation at each residue. φ rotates about the N–Cα bond, ψ about the Cα–C bond. Steric clashes forbid most of the (φ, ψ) plane — the allowed regions (α-helix basin, β-sheet basin, left-handed helix) are the Ramachandran-allowed regions.

— Global shape and packing —

The geometric summary reports three shape descriptors. Rg (radius of gyration) measures how spread out the Cα atoms are about their centre of mass; compact globular proteins have small Rg, elongated or unfolded ones large. Cα contacts (<8 Å, |i−j|>4) count long-range residue pairs in spatial proximity — high for tightly packed folds, near zero for rods or random coil. The bounding-box extents give the protein's footprint along x, y, z in Å.

Accessible surface area quantifies burial. A residue with SASA near zero is packed into the hydrophobic core; one with SASA >100 Å² sits on the surface. Computed here via the Shrake–Rupley numerical algorithm with a 1.4 Å probe.

Plot images: a contact map (which residues are close in 3D, as an N×N binary image), a Ramachandran scatter (backbone torsion angles, revealing secondary-structure composition at a glance), and — for AlphaFold structures — a PAE heatmap (pairwise prediction confidence).

— Structural neighborhood —

The Foldseek 3Di string encodes local tertiary geometry as a 20-letter alphabet — one character per residue — derived from the relative positions of nearby Cα atoms. Unlike the amino-acid sequence, 3Di is a direct function of the 3D structure, so two proteins with the same fold have similar 3Di strings even at low sequence identity.

Nearest PDB neighbors are the top structural matches found by Foldseek when searching this structure against the entire Protein Data Bank. Each hit reports a TM-score (0 to 1; >0.5 almost always implies the same fold) and an E-value. These are *structural* homologs — they may share no detectable sequence similarity.

— Confidence and disorder —

For AlphaFold models, the B-factor field carries pLDDT — the model's own estimate of local accuracy on a 0–100 scale. Regions with pLDDT<50 should be treated as essentially unmodeled; they often correspond to intrinsically disordered segments.

B-factor (Debye–Waller factor) reflects atomic displacement in the crystal lattice. It is an experimental observable (units Å²), not a prediction; low values mean the atom is pinned down, high values mean it moves or is heterogeneous across the crystal.

Predicted aligned error is AlphaFold's pairwise confidence. Unlike pLDDT (per-residue), PAE is per-residue-pair and captures whether two parts of the structure are correctly placed relative to each other. Units are ångströms of expected positional error.